Protein AF-A0A367I256-F1 (afdb_monomer)

Radius of gyration: 19.6 Å; Cα contacts (8 Å, |Δi|>4): 343; chains: 1; bounding box: 52×43×53 Å

Nearest PDB structures (foldseek):
  1x91-assembly1_A  TM=6.256E-01  e=1.675E+00  Arabidopsis thaliana
  5gpj-assembly2_D  TM=1.766E-01  e=2.000E+00  Vigna radiata var. radiata

Foldseek 3Di:
DDPPDQFAAQDPDPALLSLLLVLLLLLLVLVLVVLVVQPPDDDDPLSVQLSVLSNVLNVCSNRLRQLVCLVVSLCSNLVSLCVCCVVVVPNVVSVVCVVQPSCLPSVLSRLLLCLLDCSNVDPDDLVVSLVVNLVSLLCSLLSVLCVLLVVLLPDDPQWDWDDGPPDIDIFGHDPLLNVLSVVLNVQLVQLSVLLCCVRVVVDCPDPDDNLSSQLSSLCSLLSSLVSCPVSPNDPSVSSVSVSVSSNSNRNSSSCRRRVVVVVVVVVVD

Solvent-accessible surface area (backbone atoms only — not comparable to full-atom values): 14074 Å² total; per-residue (Å²): 130,68,96,79,56,79,50,41,82,62,67,87,60,90,44,61,67,32,51,29,43,52,24,45,31,49,47,32,51,50,53,50,49,50,58,64,66,70,47,90,66,81,77,50,75,66,55,49,50,40,48,48,29,43,50,51,40,26,49,41,58,38,28,50,37,61,54,92,41,51,67,55,45,52,44,47,49,48,51,44,48,51,46,50,13,69,75,72,69,44,46,66,61,35,50,48,43,39,67,72,40,49,49,49,53,53,40,46,62,58,44,44,48,48,48,31,40,74,92,42,70,67,94,62,55,68,70,58,30,48,54,51,38,54,51,51,54,42,46,44,48,38,50,49,45,39,66,74,24,44,65,55,44,67,56,85,82,47,57,47,78,45,81,50,99,90,48,73,48,76,33,67,46,52,74,64,49,29,49,38,26,46,47,18,38,50,30,14,48,51,9,38,50,46,21,45,35,36,68,76,62,69,43,80,61,78,90,59,51,44,32,55,14,41,45,42,21,37,49,15,42,48,39,44,22,48,41,43,25,70,56,62,78,42,60,51,71,57,30,50,49,54,24,47,27,52,33,45,35,53,29,42,27,35,44,49,41,58,54,62,47,54,56,65,55,63,78,74,113

Secondary structure (DSSP, 8-state):
--TT-SS-PPP-S--HHHHHHHHHHHHHHHHHHHHHHH--S---HHHHHHHHHHHHHHHHHHTT--GGGHHHHHHHHHHHHHHHHHHHS-HHHHHHHIIIIIHHHHHHHHHHHHHH-GGG---S-HHHHHHHHHHHHHHHHHHHHHHHHHHHHH--SSEEEEE-SS-EEEEE--HHHHHHHHHHHHHHHHHHHHHHHHHTS----TT--HHHHHHHHHHHHHHHHHHHHHTTSS-HHHHHHHHHHHHHHHHHHHHHHHHHHHHHHHTT-

pLDDT: mean 86.3, std 12.04, range [35.69, 98.25]

Mean predicted aligned error: 6.6 Å

Sequence (269 aa):
MSDDAPYQMPPTDTSRFSLVMWAQFGFFLLIAYEMNSNFEGTMGAEEFVFLGAVLVTGLLQLLRVNNRRMIGMLLMIVGPTISWGVLGGEMEMVIFGLIFFILPFFGMVIFIPALGFDEHGMELSRERRKLILVLVMSLCMVFFTVMENMALATTDDGTYEVDDFDATTTYDIDDQNVNLAKASIGLAITGVLIFLATTLGGMALGGLRPWHGVAIAASAAWLDGYNWSDFGMDPLWLSCLWALMITVMYVLTACEFFEKGEEATMESE

Structure (mmCIF, N/CA/C/O backbone):
data_AF-A0A367I256-F1
#
_entry.id   AF-A0A367I256-F1
#
loop_
_atom_site.group_PDB
_atom_site.id
_atom_site.type_symbol
_atom_site.label_atom_id
_atom_site.label_alt_id
_atom_site.label_comp_id
_atom_site.label_asym_id
_atom_site.label_entity_id
_atom_site.label_seq_id
_atom_site.pdbx_PDB_ins_code
_atom_site.Cartn_x
_atom_site.Cartn_y
_atom_site.Cartn_z
_atom_site.occupancy
_atom_site.B_iso_or_equiv
_atom_site.auth_seq_id
_atom_site.auth_comp_id
_atom_site.auth_asym_id
_atom_site.auth_atom_id
_atom_site.pdbx_PDB_model_num
ATOM 1 N N . MET A 1 1 ? -11.238 -22.198 23.319 1.00 52.69 1 MET A N 1
ATOM 2 C CA . MET A 1 1 ? -9.775 -22.076 23.124 1.00 52.69 1 MET A CA 1
ATOM 3 C C . MET A 1 1 ? -9.208 -21.536 24.424 1.00 52.69 1 MET A C 1
ATOM 5 O O . MET A 1 1 ? -9.928 -20.793 25.073 1.00 52.69 1 MET A O 1
ATOM 9 N N . SER A 1 2 ? -8.027 -21.975 24.863 1.00 46.00 2 SER A N 1
ATOM 10 C CA . SER A 1 2 ? -7.441 -21.473 26.114 1.00 46.00 2 SER A CA 1
ATOM 11 C C . SER A 1 2 ? -7.122 -19.985 25.985 1.00 46.00 2 SER A C 1
ATOM 13 O O . SER A 1 2 ? -6.567 -19.590 24.959 1.00 46.00 2 SER A O 1
ATOM 15 N N . ASP A 1 3 ? -7.397 -19.206 27.029 1.00 59.06 3 ASP A N 1
ATOM 16 C CA . ASP A 1 3 ? -7.113 -17.763 27.077 1.00 59.06 3 ASP A CA 1
ATOM 17 C C . ASP A 1 3 ? -5.608 -17.427 26.924 1.00 59.06 3 ASP A C 1
ATOM 19 O O . ASP A 1 3 ? -5.259 -16.289 26.633 1.00 59.06 3 ASP A O 1
ATOM 23 N N . ASP A 1 4 ? -4.724 -18.433 27.016 1.00 69.06 4 ASP A N 1
ATOM 24 C CA . ASP A 1 4 ? -3.262 -18.327 26.867 1.00 69.06 4 ASP A CA 1
ATOM 25 C C . ASP A 1 4 ? -2.708 -18.794 25.500 1.00 69.06 4 ASP A C 1
ATOM 27 O O . ASP A 1 4 ? -1.511 -19.064 25.359 1.00 69.06 4 ASP A O 1
ATOM 31 N N . ALA A 1 5 ? -3.544 -18.949 24.466 1.00 74.88 5 ALA A N 1
ATOM 32 C CA . ALA A 1 5 ? -3.036 -19.343 23.149 1.00 74.88 5 ALA A CA 1
ATOM 33 C C . ALA A 1 5 ? -2.084 -18.260 22.577 1.00 74.88 5 ALA A C 1
ATOM 35 O O . ALA A 1 5 ? -2.457 -17.088 22.520 1.00 74.88 5 ALA A O 1
ATOM 36 N N . PRO A 1 6 ? -0.870 -18.614 22.097 1.00 79.44 6 PRO A N 1
ATOM 37 C CA . PRO A 1 6 ? 0.097 -17.630 21.593 1.00 79.44 6 PRO A CA 1
ATOM 38 C C . PRO A 1 6 ? -0.290 -17.025 20.230 1.00 79.44 6 PRO A C 1
ATOM 40 O O . PRO A 1 6 ? 0.440 -16.182 19.704 1.00 79.44 6 PRO A O 1
ATOM 43 N N . TYR A 1 7 ? -1.412 -17.469 19.660 1.00 83.75 7 TYR A N 1
ATOM 44 C CA . TYR A 1 7 ? -1.977 -17.048 18.384 1.00 83.75 7 TYR A CA 1
ATOM 45 C C . TYR A 1 7 ? -3.509 -17.110 18.440 1.00 83.75 7 TYR A C 1
ATOM 47 O O . TYR A 1 7 ? -4.081 -17.818 19.276 1.00 83.75 7 TYR A O 1
ATOM 55 N N . GLN A 1 8 ? -4.175 -16.408 17.525 1.00 87.00 8 GLN A N 1
ATOM 56 C CA . GLN A 1 8 ? -5.623 -16.478 17.339 1.00 87.00 8 GLN A CA 1
ATOM 57 C C . GLN A 1 8 ? -5.928 -16.833 15.885 1.00 87.00 8 GLN A C 1
ATOM 59 O O . GLN A 1 8 ? -5.311 -16.303 14.967 1.00 87.00 8 GLN A O 1
ATOM 64 N N . MET A 1 9 ? -6.883 -17.739 15.666 1.00 89.12 9 MET A N 1
ATOM 65 C CA . MET A 1 9 ? -7.274 -18.101 14.302 1.00 89.12 9 MET A CA 1
ATOM 66 C C . MET A 1 9 ? -7.820 -16.874 13.552 1.00 89.12 9 MET A C 1
ATOM 68 O O . MET A 1 9 ? -8.503 -16.045 14.172 1.00 89.12 9 MET A O 1
ATOM 72 N N . PRO A 1 10 ? -7.540 -16.755 12.241 1.00 87.25 10 PRO A N 1
ATOM 73 C CA . PRO A 1 10 ? -8.049 -15.652 11.445 1.00 87.25 10 PRO A CA 1
ATOM 74 C C . PRO A 1 10 ? -9.585 -15.661 11.449 1.00 87.25 10 PRO A C 1
ATOM 76 O O . PRO A 1 10 ? -10.198 -16.729 11.321 1.00 87.25 10 PRO A O 1
ATOM 79 N N . PRO A 1 11 ? -10.232 -14.493 11.595 1.00 89.56 11 PRO A N 1
ATOM 80 C CA . PRO A 1 11 ? -11.673 -14.382 11.444 1.00 89.56 11 PRO A CA 1
ATOM 81 C C . PRO A 1 11 ? -12.073 -14.685 9.996 1.00 89.56 11 PRO A C 1
ATOM 83 O O . PRO A 1 11 ? -11.365 -14.333 9.052 1.00 89.56 11 PRO A O 1
ATOM 86 N N . THR A 1 12 ? -13.229 -15.320 9.825 1.00 90.06 12 THR A N 1
ATOM 87 C CA . THR A 1 12 ? -13.807 -15.691 8.517 1.00 90.06 12 THR A CA 1
ATOM 88 C C . THR A 1 12 ? -15.101 -14.934 8.213 1.00 90.06 12 THR A C 1
ATOM 90 O O . THR A 1 12 ? -15.838 -15.293 7.298 1.00 90.06 12 THR A O 1
ATOM 93 N N . ASP A 1 13 ? -15.396 -13.900 9.001 1.00 93.00 13 ASP A N 1
ATOM 94 C CA . ASP A 1 13 ? -16.521 -13.011 8.752 1.00 93.00 13 ASP A CA 1
ATOM 95 C C . ASP A 1 13 ? -16.186 -11.965 7.674 1.00 93.00 13 ASP A C 1
ATOM 97 O O . ASP A 1 13 ? -15.076 -11.889 7.159 1.00 93.00 13 ASP A O 1
ATOM 101 N N . THR A 1 14 ? -17.170 -11.149 7.305 1.00 91.50 14 THR A N 1
ATOM 102 C CA . THR A 1 14 ? -16.998 -10.065 6.326 1.00 91.50 14 THR A CA 1
ATOM 103 C C . THR A 1 14 ? -16.767 -8.715 7.008 1.00 91.50 14 THR A C 1
ATOM 105 O O . THR A 1 14 ? -17.133 -7.672 6.464 1.00 91.50 14 THR A O 1
ATOM 108 N N . SER A 1 15 ? -16.236 -8.716 8.236 1.00 93.06 15 SER A N 1
ATOM 109 C CA . SER A 1 15 ? -15.907 -7.480 8.948 1.00 93.06 15 SER A CA 1
ATOM 110 C C . SER A 1 15 ? -14.752 -6.751 8.257 1.00 93.06 15 SER A C 1
ATOM 112 O O . SER A 1 15 ? -13.919 -7.366 7.591 1.00 93.06 15 SER A O 1
ATOM 114 N N . ARG A 1 16 ? -14.660 -5.427 8.446 1.00 94.19 16 ARG A N 1
ATOM 115 C CA . ARG A 1 16 ? -13.533 -4.629 7.925 1.00 94.19 16 ARG A CA 1
ATOM 116 C C . ARG A 1 16 ? -12.192 -5.190 8.402 1.00 94.19 16 ARG A C 1
ATOM 118 O O . ARG A 1 16 ? -11.271 -5.309 7.605 1.00 94.19 16 ARG A O 1
ATOM 125 N N . PHE A 1 17 ? -12.126 -5.598 9.669 1.00 92.31 17 PHE A N 1
ATOM 126 C CA . PHE A 1 17 ? -10.941 -6.207 10.263 1.00 92.31 17 PHE A CA 1
ATOM 127 C C . PHE A 1 17 ? -10.546 -7.517 9.569 1.00 92.31 17 PHE A C 1
ATOM 129 O O . PHE A 1 17 ? -9.389 -7.676 9.182 1.00 92.31 17 PHE A O 1
ATOM 136 N N . SER A 1 18 ? -11.495 -8.439 9.356 1.00 93.56 18 SER A N 1
ATOM 137 C CA . SER A 1 18 ? -11.210 -9.696 8.651 1.00 93.56 18 SER A CA 1
ATOM 138 C C . SER A 1 18 ? -10.750 -9.451 7.217 1.00 93.56 18 SER A C 1
ATOM 140 O O . SER A 1 18 ? -9.722 -9.989 6.805 1.00 93.56 18 SER A O 1
ATOM 142 N N . LEU A 1 19 ? -11.443 -8.580 6.478 1.00 95.31 19 LEU A N 1
ATOM 143 C CA . LEU A 1 19 ? -11.084 -8.255 5.096 1.00 95.31 19 LEU A CA 1
ATOM 144 C C . LEU A 1 19 ? -9.678 -7.654 4.989 1.00 95.31 19 LEU A C 1
ATOM 146 O O . LEU A 1 19 ? -8.915 -8.055 4.114 1.00 95.31 19 LEU A O 1
ATOM 150 N N . VAL A 1 20 ? -9.309 -6.739 5.891 1.00 95.00 20 VAL A N 1
ATOM 151 C CA . VAL A 1 20 ? -7.959 -6.157 5.920 1.00 95.00 20 VAL A CA 1
ATOM 152 C C . VAL A 1 20 ? -6.907 -7.205 6.264 1.00 95.00 20 VAL A C 1
ATOM 154 O O . VAL A 1 20 ? -5.868 -7.237 5.617 1.00 95.00 20 VAL A O 1
ATOM 157 N N . MET A 1 21 ? -7.173 -8.099 7.216 1.00 93.12 21 MET A N 1
ATOM 158 C CA . MET A 1 21 ? -6.229 -9.157 7.587 1.00 93.12 21 MET A CA 1
ATOM 159 C C . MET A 1 21 ? -5.972 -10.138 6.442 1.00 93.12 21 MET A C 1
ATOM 161 O O . MET A 1 21 ? -4.824 -10.494 6.168 1.00 93.12 21 MET A O 1
ATOM 165 N N . TRP A 1 22 ? -7.028 -10.555 5.742 1.00 94.56 22 TRP A N 1
ATOM 166 C CA . TRP A 1 22 ? -6.886 -11.398 4.559 1.00 94.56 22 TRP A CA 1
ATOM 167 C C . TRP A 1 22 ? -6.202 -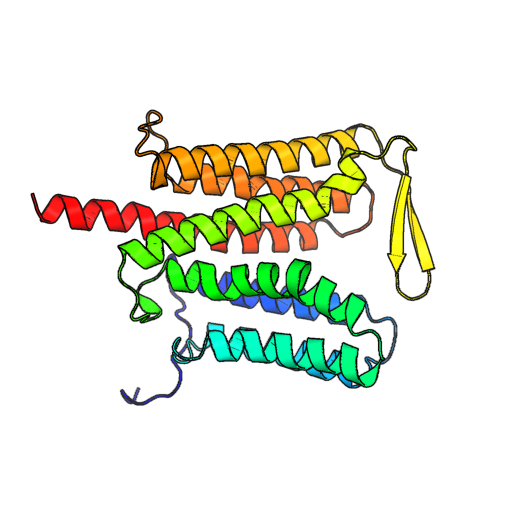10.657 3.411 1.00 94.56 22 TRP A C 1
ATOM 169 O O . TRP A 1 22 ? -5.394 -11.265 2.715 1.00 94.56 22 TRP A O 1
ATOM 179 N N . ALA A 1 23 ? -6.446 -9.353 3.250 1.00 95.19 23 ALA A N 1
ATOM 180 C CA . ALA A 1 23 ? -5.741 -8.541 2.263 1.00 95.19 23 ALA A CA 1
ATOM 181 C C . ALA A 1 23 ? -4.248 -8.381 2.589 1.00 95.19 23 ALA A C 1
ATOM 183 O O . ALA A 1 23 ? -3.418 -8.526 1.699 1.00 95.19 23 ALA A O 1
ATOM 184 N N . GLN A 1 24 ? -3.885 -8.177 3.860 1.00 93.44 24 GLN A N 1
ATOM 185 C CA . GLN A 1 24 ? -2.486 -8.181 4.302 1.00 93.44 24 GLN A CA 1
ATOM 186 C C . GLN A 1 24 ? -1.815 -9.516 3.984 1.00 93.44 24 GLN A C 1
ATOM 188 O O . GLN A 1 24 ? -0.716 -9.540 3.437 1.00 93.44 24 GLN A O 1
ATOM 193 N N . PHE A 1 25 ? -2.469 -10.635 4.302 1.00 93.88 25 PHE A N 1
ATOM 194 C CA . PHE A 1 25 ? -1.929 -11.956 3.988 1.00 93.88 25 PHE A CA 1
ATOM 195 C C . PHE A 1 25 ? -1.792 -12.176 2.476 1.00 93.88 25 PHE A C 1
ATOM 197 O O . PHE A 1 25 ? -0.753 -12.653 2.024 1.00 93.88 25 PHE A O 1
ATOM 204 N N . GLY A 1 26 ? -2.795 -11.769 1.693 1.00 94.50 26 GLY A N 1
ATOM 205 C CA . GLY A 1 26 ? -2.747 -11.779 0.231 1.00 94.50 26 GLY A CA 1
ATOM 206 C C . GLY A 1 26 ? -1.581 -10.958 -0.319 1.00 94.50 26 GLY A C 1
ATOM 207 O O . GLY A 1 26 ? -0.870 -11.437 -1.192 1.00 94.50 26 GLY A O 1
ATOM 208 N N . PHE A 1 27 ? -1.312 -9.784 0.253 1.00 93.81 27 PHE A N 1
ATOM 209 C CA . PHE A 1 27 ? -0.165 -8.946 -0.100 1.00 93.81 27 PHE A CA 1
ATOM 210 C C . PHE A 1 27 ? 1.169 -9.681 0.116 1.00 93.81 27 PHE A C 1
ATOM 212 O O . PHE A 1 27 ? 2.007 -9.710 -0.778 1.00 93.81 27 PHE A O 1
ATOM 219 N N . PHE A 1 28 ? 1.356 -10.359 1.256 1.00 93.56 28 PHE A N 1
ATOM 220 C CA . PHE A 1 28 ? 2.553 -11.185 1.485 1.00 93.56 28 PHE A CA 1
ATOM 221 C C . PHE A 1 28 ? 2.663 -12.368 0.511 1.00 93.56 28 PHE A C 1
ATOM 223 O O . PHE A 1 28 ? 3.773 -12.734 0.124 1.00 93.56 28 PHE A O 1
ATOM 230 N N . LEU A 1 29 ? 1.539 -12.966 0.104 1.00 94.06 29 LEU A N 1
ATOM 231 C CA . LEU A 1 29 ? 1.536 -14.020 -0.913 1.00 94.06 29 LEU A CA 1
ATOM 232 C C . LEU A 1 29 ? 1.888 -13.491 -2.307 1.00 94.06 29 LEU A C 1
ATOM 234 O O . LEU A 1 29 ? 2.558 -14.206 -3.045 1.00 94.06 29 LEU A O 1
ATOM 238 N N . LEU A 1 30 ? 1.482 -12.266 -2.655 1.00 92.94 30 LEU A N 1
ATOM 239 C CA . LEU A 1 30 ? 1.878 -11.617 -3.909 1.00 92.94 30 LEU A CA 1
ATOM 240 C C . LEU A 1 30 ? 3.387 -11.357 -3.942 1.00 92.94 30 LEU A C 1
ATOM 242 O O . LEU A 1 30 ? 4.031 -11.744 -4.910 1.00 92.94 30 LEU A O 1
ATOM 246 N N . ILE A 1 31 ? 3.974 -10.847 -2.849 1.00 90.12 31 ILE A N 1
ATOM 247 C CA . ILE A 1 31 ? 5.440 -10.717 -2.725 1.00 90.12 31 ILE A CA 1
ATOM 248 C C . ILE A 1 31 ? 6.113 -12.076 -2.947 1.00 90.12 31 ILE A C 1
ATOM 250 O O . ILE A 1 31 ? 7.054 -12.192 -3.725 1.00 90.12 31 ILE A O 1
ATOM 254 N N . ALA A 1 32 ? 5.634 -13.118 -2.263 1.00 90.12 32 ALA A N 1
ATOM 255 C CA . ALA A 1 32 ? 6.210 -14.453 -2.385 1.00 90.12 32 ALA A CA 1
ATOM 256 C C . ALA A 1 32 ? 6.086 -15.020 -3.810 1.00 90.12 32 ALA A C 1
ATOM 258 O O . ALA A 1 32 ? 7.000 -15.696 -4.282 1.00 90.12 32 ALA A O 1
ATOM 259 N N . TYR A 1 33 ? 4.968 -14.746 -4.487 1.00 90.12 33 TYR A N 1
ATOM 260 C CA . TYR A 1 33 ? 4.741 -15.135 -5.874 1.00 90.12 33 TYR A CA 1
ATOM 261 C C . TYR A 1 33 ? 5.715 -14.435 -6.823 1.00 90.12 33 TYR A C 1
ATOM 263 O O . TYR A 1 33 ? 6.338 -15.114 -7.636 1.00 90.12 33 TYR A O 1
ATOM 271 N N . GLU A 1 34 ? 5.877 -13.118 -6.711 1.00 85.94 34 GLU A N 1
ATOM 272 C CA . GLU A 1 34 ? 6.772 -12.359 -7.590 1.00 85.94 34 GLU A CA 1
ATOM 273 C C . GLU A 1 34 ? 8.229 -12.695 -7.354 1.00 85.94 34 GLU A C 1
ATOM 275 O O . GLU A 1 34 ? 8.940 -12.981 -8.309 1.00 85.94 34 GLU A O 1
ATOM 280 N N . MET A 1 35 ? 8.648 -12.799 -6.092 1.00 81.75 35 MET A N 1
ATOM 281 C CA . MET A 1 35 ? 9.972 -13.316 -5.769 1.00 81.75 35 MET A CA 1
ATOM 282 C C . MET A 1 35 ? 10.206 -14.656 -6.467 1.00 81.75 35 MET A C 1
ATOM 284 O O . MET A 1 35 ? 11.185 -14.820 -7.175 1.00 81.75 35 MET A O 1
ATOM 288 N N . ASN A 1 36 ? 9.281 -15.609 -6.339 1.00 81.56 36 ASN A N 1
ATOM 289 C CA . ASN A 1 36 ? 9.427 -16.907 -6.990 1.00 81.56 36 ASN A CA 1
ATOM 290 C C . ASN A 1 36 ? 9.365 -16.857 -8.526 1.00 81.56 36 ASN A C 1
ATOM 292 O O . ASN A 1 36 ? 9.901 -17.756 -9.166 1.00 81.56 36 ASN A O 1
ATOM 296 N N . SER A 1 37 ? 8.697 -15.863 -9.108 1.00 77.25 37 SER A N 1
ATOM 297 C CA . SER A 1 37 ? 8.549 -15.726 -10.561 1.00 77.25 37 SER A CA 1
ATOM 298 C C . SER A 1 37 ? 9.751 -15.036 -11.204 1.00 77.25 37 SER A C 1
ATOM 300 O O . SER A 1 37 ? 10.120 -15.406 -12.312 1.00 77.25 37 SER A O 1
ATOM 302 N N . ASN A 1 38 ? 10.387 -14.104 -10.490 1.00 69.69 38 ASN A N 1
ATOM 303 C CA . ASN A 1 38 ? 11.517 -13.315 -10.987 1.00 69.69 38 ASN A CA 1
ATOM 304 C C . ASN A 1 38 ? 12.866 -14.040 -10.841 1.00 69.69 38 ASN A C 1
ATOM 306 O O . ASN A 1 38 ? 13.849 -13.647 -11.458 1.00 69.69 38 ASN A O 1
ATOM 310 N N . PHE A 1 39 ? 12.944 -15.122 -10.056 1.00 65.44 39 PHE A N 1
ATOM 311 C CA . PHE A 1 39 ? 14.143 -15.962 -10.029 1.00 65.44 39 PHE A CA 1
ATOM 312 C C . PHE A 1 39 ? 14.115 -16.984 -11.171 1.00 65.44 39 PHE A C 1
ATOM 314 O O . PHE A 1 39 ? 13.623 -18.106 -11.014 1.00 65.44 39 PHE A O 1
ATOM 321 N N . GLU A 1 40 ? 14.707 -16.628 -12.313 1.00 56.03 40 GLU A N 1
ATOM 322 C CA . GLU A 1 40 ? 15.028 -17.575 -13.387 1.00 56.03 40 GLU A CA 1
ATOM 323 C C . GLU A 1 40 ? 16.188 -18.500 -12.962 1.00 56.03 40 GLU A C 1
ATOM 325 O O . GLU A 1 40 ? 17.331 -18.376 -13.390 1.00 56.03 40 GLU A O 1
ATOM 330 N N . GLY A 1 41 ? 15.929 -19.448 -12.058 1.00 63.41 41 GLY A N 1
ATOM 331 C CA . GLY A 1 41 ? 16.960 -20.373 -11.593 1.00 63.41 41 GLY A CA 1
ATOM 332 C C . GLY A 1 41 ? 16.681 -21.006 -10.238 1.00 63.41 41 GLY A C 1
ATOM 333 O O . GLY A 1 41 ? 15.546 -21.126 -9.784 1.00 63.41 41 GLY A O 1
ATOM 334 N N . THR A 1 42 ? 17.746 -21.473 -9.586 1.00 69.12 42 THR A N 1
ATOM 335 C CA . THR A 1 42 ? 17.662 -21.916 -8.189 1.00 69.12 42 THR A CA 1
ATOM 336 C C . THR A 1 42 ? 17.934 -20.708 -7.307 1.00 69.12 42 THR A C 1
ATOM 338 O O . THR A 1 42 ? 19.057 -20.216 -7.331 1.00 69.12 42 THR A O 1
ATOM 341 N N . MET A 1 43 ? 16.939 -20.267 -6.529 1.00 74.06 43 MET A N 1
ATOM 342 C CA . MET A 1 43 ? 17.143 -19.250 -5.491 1.00 74.06 43 MET A CA 1
ATOM 343 C C . MET A 1 43 ? 18.382 -19.592 -4.650 1.00 74.06 43 MET A C 1
ATOM 345 O O . MET A 1 43 ? 18.542 -20.718 -4.158 1.00 74.06 43 MET A O 1
ATOM 349 N N . GLY A 1 44 ? 19.249 -18.607 -4.466 1.00 77.50 44 GLY A N 1
ATOM 350 C CA . GLY A 1 44 ? 20.332 -18.628 -3.505 1.00 77.50 44 GLY A CA 1
ATOM 351 C C . GLY A 1 44 ? 19.810 -18.758 -2.075 1.00 77.50 44 GLY A C 1
ATOM 352 O O . GLY A 1 44 ? 18.646 -18.498 -1.757 1.00 77.50 44 GLY A O 1
ATOM 353 N N . ALA A 1 45 ? 20.695 -19.173 -1.166 1.00 81.31 45 ALA A N 1
ATOM 354 C CA . ALA A 1 45 ? 20.336 -19.362 0.239 1.00 81.31 45 ALA A CA 1
ATOM 355 C C . ALA A 1 45 ? 19.772 -18.079 0.872 1.00 81.31 45 ALA A C 1
ATOM 357 O O . ALA A 1 45 ? 18.881 -18.143 1.717 1.00 81.31 45 ALA A O 1
ATOM 358 N N . GLU A 1 46 ? 20.277 -16.920 0.459 1.00 78.31 46 GLU A N 1
ATOM 359 C CA . GLU A 1 46 ? 19.896 -15.639 1.035 1.00 78.31 46 GLU A CA 1
ATOM 360 C C . GLU A 1 46 ? 18.493 -15.195 0.582 1.00 78.31 46 GLU A C 1
ATOM 362 O O . GLU A 1 46 ? 17.715 -14.686 1.391 1.00 78.31 46 GLU A O 1
ATOM 367 N N . GLU A 1 47 ? 18.129 -15.459 -0.673 1.00 80.38 47 GLU A N 1
ATOM 368 C CA . GLU A 1 47 ? 16.789 -15.207 -1.221 1.00 80.38 47 GLU A CA 1
ATOM 369 C C . GLU A 1 47 ? 15.753 -16.140 -0.593 1.00 80.38 47 GLU A C 1
ATOM 371 O O . GLU A 1 47 ? 14.678 -15.694 -0.193 1.00 80.38 47 GLU A O 1
ATOM 376 N N . PHE A 1 48 ? 16.105 -17.415 -0.390 1.00 84.44 48 PHE A N 1
ATOM 377 C CA . PHE A 1 48 ? 15.265 -18.364 0.346 1.00 84.44 48 PHE A CA 1
ATOM 378 C C . PHE A 1 48 ? 15.000 -17.919 1.787 1.00 84.44 48 PHE A C 1
ATOM 380 O O . PHE A 1 48 ? 13.887 -18.084 2.292 1.00 84.44 48 PHE A O 1
ATOM 387 N N . VAL A 1 49 ? 16.008 -17.364 2.467 1.00 87.12 49 VAL A N 1
ATOM 388 C CA . VAL A 1 49 ? 15.849 -16.846 3.834 1.00 87.12 49 VAL A CA 1
ATOM 389 C C . VAL A 1 49 ? 14.911 -15.641 3.847 1.00 87.12 49 VAL A C 1
ATOM 391 O O . VAL A 1 49 ? 14.025 -15.582 4.704 1.00 87.12 49 VAL A O 1
ATOM 394 N N . PHE A 1 50 ? 15.048 -14.712 2.898 1.00 86.38 50 PHE A N 1
ATOM 395 C CA . PHE A 1 50 ? 14.140 -13.568 2.793 1.00 86.38 50 PHE A CA 1
ATOM 396 C C . PHE A 1 50 ? 12.712 -14.000 2.437 1.00 86.38 50 PHE A C 1
ATOM 398 O O . PHE A 1 50 ? 11.771 -13.597 3.119 1.00 86.38 50 PHE A O 1
ATOM 405 N N . LEU A 1 51 ? 12.534 -14.895 1.460 1.00 89.12 51 LEU A N 1
ATOM 406 C CA . LEU A 1 51 ? 11.231 -15.473 1.116 1.00 89.12 51 LEU A CA 1
ATOM 407 C C . LEU A 1 51 ? 10.587 -16.158 2.330 1.00 89.12 51 LEU A C 1
ATOM 409 O O . LEU A 1 51 ? 9.406 -15.961 2.622 1.00 89.12 51 LEU A O 1
ATOM 413 N N . GLY A 1 52 ? 11.376 -16.923 3.087 1.00 89.88 52 GLY A N 1
ATOM 414 C CA . GLY A 1 52 ? 10.941 -17.523 4.344 1.00 89.88 52 GLY A CA 1
ATOM 415 C C . GLY A 1 52 ? 10.473 -16.474 5.354 1.00 89.88 52 GLY A C 1
ATOM 416 O O . GLY A 1 52 ? 9.422 -16.645 5.972 1.00 89.88 52 GLY A O 1
ATOM 417 N N . ALA A 1 53 ? 11.197 -15.363 5.494 1.00 91.12 53 ALA A N 1
ATOM 418 C CA . ALA A 1 53 ? 10.812 -14.269 6.379 1.00 91.12 53 ALA A CA 1
ATOM 419 C C . ALA A 1 53 ? 9.513 -13.569 5.944 1.00 91.12 53 ALA A C 1
ATOM 421 O O . ALA A 1 53 ? 8.674 -13.273 6.800 1.00 91.12 53 ALA A O 1
ATOM 422 N N . VAL A 1 54 ? 9.309 -13.354 4.640 1.00 91.62 54 VAL A N 1
ATOM 423 C CA . VAL A 1 54 ? 8.065 -12.813 4.058 1.00 91.62 54 VAL A CA 1
ATOM 424 C C . VAL A 1 54 ? 6.882 -13.721 4.402 1.00 91.62 54 VAL A C 1
ATOM 426 O O . VAL A 1 54 ? 5.898 -13.262 4.987 1.00 91.62 54 VAL A O 1
ATOM 429 N N . LEU A 1 55 ? 7.001 -15.025 4.132 1.00 92.06 55 LEU A N 1
ATOM 430 C CA . LEU A 1 55 ? 5.939 -16.005 4.389 1.00 92.06 55 LEU A CA 1
ATOM 431 C C . LEU A 1 55 ? 5.626 -16.149 5.880 1.00 92.06 55 LEU A C 1
ATOM 433 O O . LEU A 1 55 ? 4.458 -16.152 6.275 1.00 92.06 55 LEU A O 1
ATOM 437 N N . VAL A 1 56 ? 6.657 -16.240 6.726 1.00 91.75 56 VAL A N 1
ATOM 438 C CA . VAL A 1 56 ? 6.477 -16.314 8.182 1.00 91.75 56 VAL A CA 1
ATOM 439 C C . VAL A 1 56 ? 5.807 -15.044 8.691 1.00 91.75 56 VAL A C 1
ATOM 441 O O . VAL A 1 56 ? 4.876 -15.135 9.486 1.00 91.75 56 VAL A O 1
ATOM 444 N N . THR A 1 57 ? 6.209 -13.867 8.212 1.00 91.12 57 THR A N 1
ATOM 445 C CA . THR A 1 57 ? 5.588 -12.599 8.615 1.00 91.12 57 THR A CA 1
ATOM 446 C C . THR A 1 57 ? 4.111 -12.546 8.231 1.00 91.12 57 THR A C 1
ATOM 448 O O . THR A 1 57 ? 3.278 -12.234 9.085 1.00 91.12 57 THR A O 1
ATOM 451 N N . GLY A 1 58 ? 3.765 -12.935 7.000 1.00 91.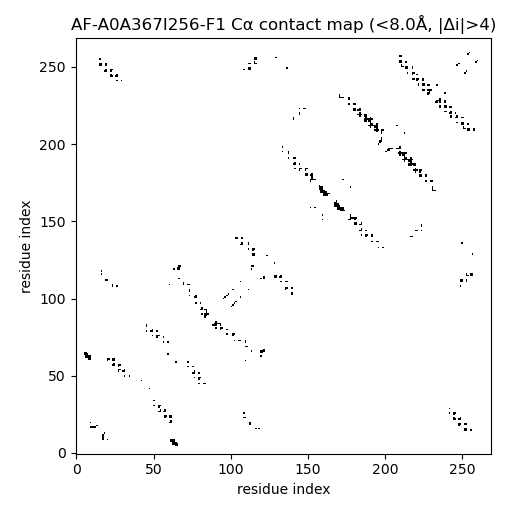06 58 GLY A N 1
ATOM 452 C CA . GLY A 1 58 ? 2.372 -13.033 6.560 1.00 91.06 58 GLY A CA 1
ATOM 453 C C . GLY A 1 58 ? 1.550 -13.994 7.422 1.00 91.06 58 GLY A C 1
ATOM 454 O O . GLY A 1 58 ? 0.449 -13.654 7.857 1.00 91.06 58 GLY A O 1
ATOM 455 N N . LEU A 1 59 ? 2.099 -15.166 7.751 1.00 91.06 59 LEU A N 1
ATOM 456 C CA . LEU A 1 59 ? 1.433 -16.141 8.619 1.00 91.06 59 LEU A CA 1
ATOM 457 C C . LEU A 1 59 ? 1.257 -15.635 10.052 1.00 91.06 59 LEU A C 1
ATOM 459 O O . LEU A 1 59 ? 0.202 -15.851 10.642 1.00 91.06 59 LEU A O 1
ATOM 463 N N . LEU A 1 60 ? 2.255 -14.958 10.628 1.00 89.94 60 LEU A N 1
ATOM 464 C CA . LEU A 1 60 ? 2.136 -14.398 11.977 1.00 89.94 60 LEU A CA 1
ATOM 465 C C . LEU A 1 60 ? 1.059 -13.310 12.051 1.00 89.94 60 LEU A C 1
ATOM 467 O O . LEU A 1 60 ? 0.369 -13.224 13.069 1.00 89.94 60 LEU A O 1
ATOM 471 N N . GLN A 1 61 ? 0.901 -12.516 10.989 1.00 88.19 61 GLN A N 1
ATOM 472 C CA . GLN A 1 61 ? -0.172 -11.525 10.874 1.00 88.19 61 GLN A CA 1
ATOM 473 C C . GLN A 1 61 ? -1.543 -12.197 10.763 1.00 88.19 61 GLN A C 1
ATOM 475 O O . GLN A 1 61 ? -2.448 -11.878 11.533 1.00 88.19 61 GLN A O 1
ATOM 480 N N . LEU A 1 62 ? -1.678 -13.189 9.876 1.00 91.06 62 LEU A N 1
ATOM 481 C CA . LEU A 1 62 ? -2.922 -13.942 9.696 1.00 91.06 62 LEU A CA 1
ATOM 482 C C . LEU A 1 62 ? -3.346 -14.674 10.979 1.00 91.06 62 LEU A C 1
ATOM 484 O O . LEU A 1 62 ? -4.518 -14.699 11.341 1.00 91.06 62 LEU A O 1
ATOM 488 N N . LEU A 1 63 ? -2.380 -15.245 11.701 1.00 89.69 63 LEU A N 1
ATOM 489 C CA . LEU A 1 63 ? -2.591 -15.921 12.984 1.00 89.69 63 LEU A CA 1
ATOM 490 C C . LEU A 1 63 ? -2.653 -14.949 14.172 1.00 89.69 63 LEU A C 1
ATOM 492 O O . LEU A 1 63 ? -2.625 -15.389 15.326 1.00 89.69 63 LEU A O 1
ATOM 496 N N . ARG A 1 64 ? -2.711 -13.635 13.909 1.00 85.81 64 ARG A N 1
ATOM 497 C CA . ARG A 1 64 ? -2.876 -12.569 14.909 1.00 85.81 64 ARG A CA 1
ATOM 498 C C . ARG A 1 64 ? -1.955 -12.758 16.112 1.00 85.81 64 ARG A C 1
ATOM 500 O O . ARG A 1 64 ? -2.366 -12.631 17.270 1.00 85.81 64 ARG A O 1
ATOM 507 N N . VAL A 1 65 ? -0.711 -13.147 15.846 1.00 83.31 65 VAL A N 1
ATOM 508 C CA . VAL A 1 65 ? 0.277 -13.355 16.900 1.00 83.31 65 VAL A CA 1
ATOM 509 C C . VAL A 1 65 ? 0.518 -12.014 17.574 1.00 83.31 65 VAL A C 1
ATOM 511 O O . VAL A 1 65 ? 0.695 -11.008 16.897 1.00 83.31 65 VAL A O 1
ATOM 514 N N . ASN A 1 66 ? 0.514 -12.015 18.909 1.00 75.31 66 ASN A N 1
ATOM 515 C CA . ASN A 1 66 ? 0.493 -10.810 19.740 1.00 75.31 66 ASN A CA 1
ATOM 516 C C . ASN A 1 66 ? 1.312 -9.640 19.149 1.00 75.31 66 ASN A C 1
ATOM 518 O O . ASN A 1 66 ? 2.541 -9.715 19.041 1.00 75.31 66 ASN A O 1
ATOM 522 N N . ASN A 1 67 ? 0.616 -8.545 18.832 1.00 65.19 67 ASN A N 1
ATOM 523 C CA . ASN A 1 67 ? 1.136 -7.338 18.185 1.00 65.19 67 ASN A CA 1
ATOM 524 C C . ASN A 1 67 ? 2.307 -6.657 18.899 1.00 65.19 67 ASN A C 1
ATOM 526 O O . ASN A 1 67 ? 3.029 -5.885 18.266 1.00 65.19 67 ASN A O 1
ATOM 530 N N . ARG A 1 68 ? 2.586 -6.976 20.171 1.00 61.62 68 ARG A N 1
ATOM 531 C CA . ARG A 1 68 ? 3.862 -6.604 20.818 1.00 61.62 68 ARG A CA 1
ATOM 532 C C . ARG A 1 68 ? 5.089 -7.073 20.014 1.00 61.62 68 ARG A C 1
ATOM 534 O O . ARG A 1 68 ? 6.196 -6.601 20.248 1.00 61.62 68 ARG A O 1
ATOM 541 N N . ARG A 1 69 ? 4.899 -7.983 19.054 1.00 70.19 69 ARG A N 1
ATOM 542 C CA . ARG A 1 69 ? 5.922 -8.522 18.155 1.00 70.19 69 ARG A CA 1
ATOM 543 C C . ARG A 1 69 ? 5.954 -7.883 16.764 1.00 70.19 69 ARG A C 1
ATOM 545 O O . ARG A 1 69 ? 6.727 -8.358 15.947 1.00 70.19 69 ARG A O 1
ATOM 552 N N . MET A 1 70 ? 5.205 -6.814 16.478 1.00 75.88 70 MET A N 1
ATOM 553 C CA . MET A 1 70 ? 5.250 -6.157 15.156 1.00 75.88 70 MET A CA 1
ATOM 554 C C . MET A 1 70 ? 6.631 -5.612 14.790 1.00 75.88 70 MET A C 1
ATOM 556 O O . MET A 1 70 ? 7.067 -5.750 13.653 1.00 75.88 70 MET A O 1
ATOM 560 N N . ILE A 1 71 ? 7.360 -5.061 15.765 1.00 77.69 71 ILE A N 1
ATOM 561 C CA . ILE A 1 71 ? 8.770 -4.698 15.563 1.00 77.69 71 ILE A CA 1
ATOM 562 C C . ILE A 1 71 ? 9.580 -5.954 15.228 1.00 77.69 71 ILE A C 1
ATOM 564 O O . ILE A 1 71 ? 10.405 -5.923 14.328 1.00 77.69 71 ILE A O 1
ATOM 568 N N . GLY A 1 72 ? 9.304 -7.076 15.898 1.00 80.12 72 GLY A N 1
ATOM 569 C CA . GLY A 1 72 ? 9.906 -8.369 15.576 1.00 80.12 72 GLY A CA 1
ATOM 570 C C . GLY A 1 72 ? 9.604 -8.825 14.148 1.00 80.12 72 GLY A C 1
ATOM 571 O O . GLY A 1 72 ? 10.510 -9.281 13.470 1.00 80.12 72 GLY A O 1
ATOM 572 N N . MET A 1 73 ? 8.372 -8.643 13.667 1.00 84.69 73 MET A N 1
ATOM 573 C CA . MET A 1 73 ? 7.977 -8.947 12.287 1.00 84.69 73 MET A CA 1
ATOM 574 C C . MET A 1 73 ? 8.741 -8.098 11.271 1.00 84.69 73 MET A C 1
ATOM 576 O O . MET A 1 73 ? 9.288 -8.636 10.316 1.00 84.69 73 MET A O 1
ATOM 580 N N . LEU A 1 74 ? 8.861 -6.791 11.512 1.00 85.06 74 LEU A N 1
ATOM 581 C CA . LEU A 1 74 ? 9.672 -5.921 10.662 1.00 85.06 74 LEU A CA 1
ATOM 582 C C . LEU A 1 74 ? 11.155 -6.324 10.703 1.00 85.06 74 LEU A C 1
ATOM 584 O O . LEU A 1 74 ? 11.804 -6.409 9.666 1.00 85.06 74 LEU A O 1
ATOM 588 N N . LEU A 1 75 ? 11.686 -6.631 11.891 1.00 85.69 75 LEU A N 1
ATOM 589 C CA . LEU A 1 75 ? 13.067 -7.086 12.065 1.00 85.69 75 LEU A CA 1
ATOM 590 C C . LEU A 1 75 ? 13.339 -8.436 11.392 1.00 85.69 75 LEU A C 1
ATOM 592 O O . LEU A 1 75 ? 14.466 -8.663 10.961 1.00 85.69 75 LEU A O 1
ATOM 596 N N . MET A 1 76 ? 12.338 -9.313 11.267 1.00 87.00 76 MET A N 1
ATOM 597 C CA . MET A 1 76 ? 12.474 -10.557 10.506 1.00 87.00 76 MET A CA 1
ATOM 598 C C . MET A 1 76 ? 12.681 -10.307 9.017 1.00 87.00 76 MET A C 1
ATOM 600 O O . MET A 1 76 ? 13.302 -11.146 8.388 1.00 87.00 76 MET A O 1
ATOM 604 N N . ILE A 1 77 ? 12.203 -9.190 8.467 1.00 88.19 77 ILE A N 1
ATOM 605 C CA . ILE A 1 77 ? 12.467 -8.801 7.075 1.00 88.19 77 ILE A CA 1
ATOM 606 C C . ILE A 1 77 ? 13.795 -8.041 6.976 1.00 88.19 77 ILE A C 1
ATOM 608 O O . ILE A 1 77 ? 14.636 -8.352 6.139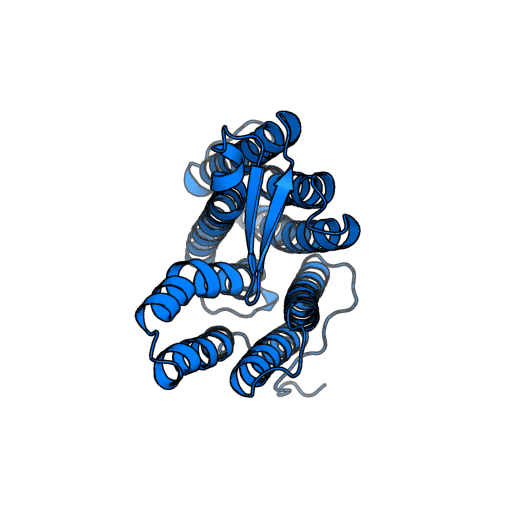 1.00 88.19 77 ILE A O 1
ATOM 612 N N . VAL A 1 78 ? 14.024 -7.092 7.888 1.00 88.81 78 VAL A N 1
ATOM 613 C CA . VAL A 1 78 ? 15.237 -6.260 7.914 1.00 88.81 78 VAL A CA 1
ATOM 614 C C . VAL A 1 78 ? 16.502 -7.091 8.143 1.00 88.81 78 VAL A C 1
ATOM 616 O O . VAL A 1 78 ? 17.527 -6.819 7.529 1.00 88.81 78 VAL A O 1
ATOM 619 N N . GLY A 1 79 ? 16.458 -8.101 9.016 1.00 86.88 79 GLY A N 1
ATOM 620 C CA . GLY A 1 79 ? 17.610 -8.951 9.335 1.00 86.88 79 GLY A CA 1
ATOM 621 C C . GLY A 1 79 ? 18.197 -9.662 8.108 1.00 86.88 79 GLY A C 1
ATOM 622 O O . GLY A 1 79 ? 19.387 -9.490 7.841 1.00 86.88 79 GLY A O 1
ATOM 623 N N . PRO A 1 80 ? 17.387 -10.414 7.340 1.00 87.31 80 PRO A N 1
ATOM 624 C CA . PRO A 1 80 ? 17.779 -10.976 6.052 1.00 87.31 80 PRO A CA 1
ATOM 625 C C . PRO A 1 80 ? 18.316 -9.931 5.069 1.00 87.31 80 PRO A C 1
ATOM 627 O O . PRO A 1 80 ? 19.399 -10.134 4.529 1.00 87.31 80 PRO A O 1
ATOM 630 N N . THR A 1 81 ? 17.655 -8.778 4.909 1.00 86.31 81 THR A N 1
ATOM 631 C CA . THR A 1 81 ? 18.152 -7.721 4.008 1.00 86.31 81 THR A CA 1
ATOM 632 C C . THR A 1 81 ? 19.526 -7.195 4.432 1.00 86.31 81 THR A C 1
ATOM 634 O O . THR A 1 81 ? 20.408 -7.028 3.598 1.00 86.31 81 THR A O 1
ATOM 637 N N . ILE A 1 82 ? 19.760 -6.975 5.732 1.00 86.81 82 ILE A N 1
ATOM 638 C CA . ILE A 1 82 ? 21.086 -6.579 6.241 1.00 86.81 82 ILE A CA 1
ATOM 639 C C . ILE A 1 82 ? 22.118 -7.678 5.970 1.00 86.81 82 ILE A C 1
ATOM 641 O O . ILE A 1 82 ? 23.263 -7.371 5.642 1.00 86.81 82 ILE A O 1
ATOM 645 N N . SER A 1 83 ? 21.731 -8.951 6.099 1.00 82.81 83 SER A N 1
ATOM 646 C CA . SER A 1 83 ? 22.651 -10.064 5.860 1.00 82.81 83 SER A CA 1
ATOM 647 C C . SER A 1 83 ? 23.164 -10.102 4.418 1.00 82.81 83 SER A C 1
ATOM 649 O O . SER A 1 83 ? 24.358 -10.334 4.247 1.00 82.81 83 SER A O 1
ATOM 651 N N . TRP A 1 84 ? 22.339 -9.742 3.424 1.00 83.06 84 TRP A N 1
ATOM 652 C CA . TRP A 1 84 ? 22.769 -9.568 2.026 1.00 83.06 84 TRP A CA 1
ATOM 653 C C . TRP A 1 84 ? 23.900 -8.555 1.898 1.00 83.06 84 TRP A C 1
ATOM 655 O O . TRP A 1 84 ? 24.920 -8.820 1.273 1.00 83.06 84 TRP A O 1
ATOM 665 N N . GLY A 1 85 ? 23.774 -7.407 2.563 1.00 82.44 85 GLY A N 1
ATOM 666 C CA . GLY A 1 85 ? 24.778 -6.346 2.475 1.00 82.44 85 GLY A CA 1
ATOM 667 C C . GLY A 1 85 ? 26.093 -6.744 3.139 1.00 82.44 85 GLY A C 1
ATOM 668 O O . GLY A 1 85 ? 27.170 -6.404 2.651 1.00 82.44 85 GLY A O 1
ATOM 669 N N . VAL A 1 86 ? 26.017 -7.495 4.243 1.00 84.94 86 VAL A N 1
ATOM 670 C CA . VAL A 1 86 ? 27.197 -7.974 4.976 1.00 84.94 86 VAL A CA 1
ATOM 671 C C . VAL A 1 86 ? 27.917 -9.087 4.215 1.00 84.94 86 VAL A C 1
ATOM 673 O O . VAL A 1 86 ? 29.147 -9.106 4.206 1.00 84.94 86 VAL A O 1
ATOM 676 N N . LEU A 1 87 ? 27.176 -10.012 3.602 1.00 82.50 87 LEU A N 1
ATOM 677 C CA . LEU A 1 87 ? 27.735 -11.162 2.888 1.00 82.50 87 LEU A CA 1
ATOM 678 C C . LEU A 1 87 ? 28.188 -10.797 1.469 1.00 82.50 87 LEU A C 1
ATOM 680 O O . LEU A 1 87 ? 29.286 -11.181 1.071 1.00 82.50 87 LEU A O 1
ATOM 684 N N . GLY A 1 88 ? 27.384 -10.015 0.748 1.00 78.31 88 GLY A N 1
ATOM 685 C CA . GLY A 1 88 ? 27.665 -9.542 -0.610 1.00 78.31 88 GLY A CA 1
ATOM 686 C C . GLY A 1 88 ? 28.616 -8.343 -0.678 1.00 78.31 88 GLY A C 1
ATOM 687 O O . GLY A 1 88 ? 29.174 -8.061 -1.731 1.00 78.31 88 GLY A O 1
ATOM 688 N N . GLY A 1 89 ? 28.850 -7.644 0.438 1.00 81.81 89 GLY A N 1
ATOM 689 C CA . GLY A 1 89 ? 29.736 -6.474 0.487 1.00 81.81 89 GLY A CA 1
ATOM 690 C C . GLY A 1 89 ? 29.110 -5.175 -0.038 1.00 81.81 89 GLY A C 1
ATOM 691 O O . GLY A 1 89 ? 29.800 -4.161 -0.129 1.00 81.81 89 GLY A O 1
ATOM 692 N N . GLU A 1 90 ? 27.807 -5.171 -0.323 1.00 85.94 90 GLU A N 1
ATOM 693 C CA . GLU A 1 90 ? 27.058 -4.051 -0.912 1.00 85.94 90 GLU A CA 1
ATOM 694 C C . GLU A 1 90 ? 26.202 -3.305 0.128 1.00 85.94 90 GLU A C 1
ATOM 696 O O . GLU A 1 90 ? 25.026 -3.000 -0.076 1.00 85.94 90 GLU A O 1
ATOM 701 N N . MET A 1 91 ? 26.788 -2.998 1.291 1.00 86.44 91 MET A N 1
ATOM 702 C CA . MET A 1 91 ? 26.066 -2.352 2.398 1.00 86.44 91 MET A CA 1
ATOM 703 C C . MET A 1 91 ? 25.417 -1.013 2.021 1.00 86.44 91 MET A C 1
ATOM 705 O O . MET A 1 91 ? 24.401 -0.655 2.609 1.00 86.44 91 MET A O 1
ATOM 709 N N . GLU A 1 92 ? 25.975 -0.272 1.062 1.00 86.44 92 GLU A N 1
ATOM 710 C CA . GLU A 1 92 ? 25.391 0.987 0.586 1.00 86.44 92 GLU A CA 1
ATOM 711 C C . GLU A 1 92 ? 24.044 0.761 -0.118 1.00 86.44 92 GLU A C 1
ATOM 713 O O . GLU A 1 92 ? 23.046 1.373 0.269 1.00 86.44 92 GLU A O 1
ATOM 718 N N . MET A 1 93 ? 23.991 -0.183 -1.065 1.00 80.44 93 MET A N 1
ATOM 719 C CA . MET A 1 93 ? 22.760 -0.578 -1.764 1.00 80.44 93 MET A CA 1
ATOM 720 C C . MET A 1 93 ? 21.723 -1.135 -0.790 1.00 80.44 93 MET A C 1
ATOM 722 O O . MET A 1 93 ? 20.548 -0.778 -0.845 1.00 80.44 93 MET A O 1
ATOM 726 N N . VAL A 1 94 ? 22.162 -1.946 0.172 1.00 85.31 94 VAL A N 1
ATOM 727 C CA . VAL A 1 94 ? 21.277 -2.510 1.197 1.00 85.31 94 VAL A CA 1
ATOM 728 C C . VAL A 1 94 ? 20.711 -1.449 2.132 1.00 85.31 94 VAL A C 1
ATOM 730 O O . VAL A 1 94 ? 19.527 -1.498 2.456 1.00 85.31 94 VAL A O 1
ATOM 733 N N . ILE A 1 95 ? 21.505 -0.464 2.557 1.00 86.38 95 ILE A N 1
ATOM 734 C CA . ILE A 1 95 ? 21.003 0.652 3.373 1.00 86.38 95 ILE A CA 1
ATOM 735 C C . ILE A 1 95 ? 19.993 1.480 2.576 1.00 86.38 95 ILE A C 1
ATOM 737 O O . ILE A 1 95 ? 18.948 1.844 3.120 1.00 86.38 95 ILE A O 1
ATOM 741 N N . PHE A 1 96 ? 20.275 1.744 1.299 1.00 83.25 96 PHE A N 1
ATOM 742 C CA . PHE A 1 96 ? 19.347 2.438 0.414 1.00 83.25 96 PHE A CA 1
ATOM 743 C C . PHE A 1 96 ? 18.023 1.669 0.290 1.00 83.25 96 PHE A C 1
ATOM 745 O O . PHE A 1 96 ? 16.966 2.213 0.614 1.00 83.25 96 PHE A O 1
ATOM 752 N N . GLY A 1 97 ? 18.077 0.379 -0.054 1.00 81.88 97 GLY A N 1
ATOM 753 C CA . GLY A 1 97 ? 16.901 -0.488 -0.142 1.00 81.88 97 GLY A CA 1
ATOM 754 C C . GLY A 1 97 ? 16.143 -0.604 1.183 1.00 81.88 97 GLY A C 1
ATOM 755 O O . GLY A 1 97 ? 14.917 -0.597 1.201 1.00 81.88 97 GLY A O 1
ATOM 756 N N . LEU A 1 98 ? 16.834 -0.621 2.324 1.00 85.44 98 LEU A N 1
ATOM 757 C CA . LEU A 1 98 ? 16.189 -0.629 3.638 1.00 85.44 98 LEU A CA 1
ATOM 758 C C . LEU A 1 98 ? 15.384 0.644 3.900 1.00 85.44 98 LEU A C 1
ATOM 760 O O . LEU A 1 98 ? 14.232 0.560 4.323 1.00 85.44 98 LEU A O 1
ATOM 764 N N . ILE A 1 99 ? 15.985 1.812 3.671 1.00 80.56 99 ILE A N 1
ATOM 765 C CA . ILE A 1 99 ? 15.377 3.110 3.988 1.00 80.56 99 ILE A CA 1
ATOM 766 C C . ILE A 1 99 ? 14.254 3.447 3.011 1.00 80.56 99 ILE A C 1
ATOM 768 O O . ILE A 1 99 ? 13.210 3.939 3.441 1.00 80.56 99 ILE A O 1
ATOM 772 N N . PHE A 1 100 ? 14.465 3.195 1.721 1.00 73.62 100 PHE A N 1
ATOM 773 C CA . PHE A 1 100 ? 13.559 3.636 0.667 1.00 73.62 100 PHE A CA 1
ATOM 774 C C . PHE A 1 100 ? 12.601 2.549 0.194 1.00 73.62 100 PHE A C 1
ATOM 776 O O . PHE A 1 100 ? 11.574 2.891 -0.362 1.00 73.62 100 PHE A O 1
ATOM 783 N N . PHE A 1 101 ? 12.854 1.265 0.447 1.00 75.62 101 PHE A N 1
ATOM 784 C CA . PHE A 1 101 ? 11.976 0.196 -0.035 1.00 75.62 101 PHE A CA 1
ATOM 785 C C . PHE A 1 101 ? 11.424 -0.645 1.116 1.00 75.62 101 PHE A C 1
ATOM 787 O O . PHE A 1 101 ? 10.239 -0.571 1.427 1.00 75.62 101 PHE A O 1
ATOM 794 N N . ILE A 1 102 ? 12.273 -1.366 1.846 1.00 83.19 102 ILE A N 1
ATOM 795 C CA . ILE A 1 102 ? 11.834 -2.346 2.849 1.00 83.19 102 ILE A CA 1
ATOM 796 C C . ILE A 1 102 ? 11.067 -1.695 4.005 1.00 83.19 102 ILE A C 1
ATOM 798 O O . ILE A 1 102 ? 9.967 -2.139 4.339 1.00 83.19 102 ILE A O 1
ATOM 802 N N . LEU A 1 103 ? 11.610 -0.647 4.634 1.00 82.44 103 LEU A N 1
ATOM 803 C CA . LEU A 1 103 ? 10.953 -0.017 5.783 1.00 82.44 103 LEU A CA 1
ATOM 804 C C . LEU A 1 103 ? 9.629 0.658 5.398 1.00 82.44 103 LEU A C 1
ATOM 806 O O . LEU A 1 103 ? 8.651 0.412 6.104 1.00 82.44 103 LEU A O 1
ATOM 810 N N . PRO A 1 104 ? 9.529 1.457 4.317 1.00 80.25 104 PRO A N 1
ATOM 811 C CA . PRO A 1 104 ? 8.248 2.025 3.906 1.00 80.25 104 PRO A CA 1
ATOM 812 C C . PRO A 1 104 ? 7.245 0.957 3.448 1.00 80.25 104 PRO A C 1
ATOM 814 O O . PRO A 1 104 ? 6.071 1.050 3.810 1.00 80.25 104 PRO A O 1
ATOM 817 N N . PHE A 1 105 ? 7.690 -0.067 2.710 1.00 81.81 105 PHE A N 1
ATOM 818 C CA . PHE A 1 105 ? 6.812 -1.072 2.093 1.00 81.81 105 PHE A CA 1
ATOM 819 C C . PHE A 1 105 ? 6.237 -2.020 3.144 1.00 81.81 105 PHE A C 1
ATOM 821 O O . PHE A 1 105 ? 5.026 -2.082 3.357 1.00 81.81 105 PHE A O 1
ATOM 828 N N . PHE A 1 106 ? 7.101 -2.693 3.907 1.00 84.25 106 PHE A N 1
ATOM 829 C CA . PHE A 1 106 ? 6.656 -3.572 4.990 1.00 84.25 106 PHE A CA 1
ATOM 830 C C . PHE A 1 106 ? 6.097 -2.773 6.169 1.00 84.25 106 PHE A C 1
ATOM 832 O O . PHE A 1 106 ? 5.209 -3.255 6.872 1.00 84.25 106 PHE A O 1
ATOM 839 N N . GLY A 1 107 ? 6.561 -1.535 6.363 1.00 80.38 107 GLY A N 1
ATOM 840 C CA . GLY A 1 107 ? 5.995 -0.593 7.322 1.00 80.38 107 GLY A CA 1
ATOM 841 C C . GLY A 1 107 ? 4.517 -0.324 7.053 1.00 80.38 107 GLY A C 1
ATOM 842 O O . GLY A 1 107 ? 3.694 -0.461 7.958 1.00 80.38 107 GLY A O 1
ATOM 843 N N . MET A 1 108 ? 4.164 -0.028 5.801 1.00 83.62 108 MET A N 1
ATOM 844 C CA . MET A 1 108 ? 2.775 0.084 5.357 1.00 83.62 108 MET A CA 1
ATOM 845 C C . MET A 1 108 ? 1.996 -1.185 5.699 1.00 83.62 108 MET A C 1
ATOM 847 O O . MET A 1 108 ? 0.961 -1.117 6.363 1.00 83.62 108 MET A O 1
ATOM 851 N N . VAL A 1 109 ? 2.507 -2.347 5.288 1.00 86.50 109 VAL A N 1
ATOM 852 C CA . VAL A 1 109 ? 1.729 -3.588 5.355 1.00 86.50 109 VAL A CA 1
ATOM 853 C C . VAL A 1 109 ? 1.496 -4.030 6.793 1.00 86.50 109 VAL A C 1
ATOM 855 O O . VAL A 1 109 ? 0.413 -4.502 7.126 1.00 8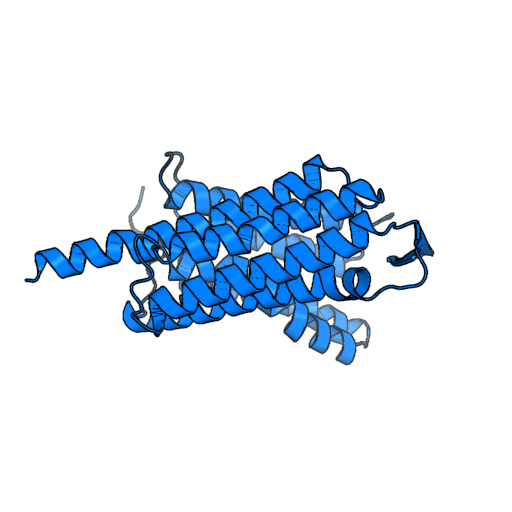6.50 109 VAL A O 1
ATOM 858 N N . ILE A 1 110 ? 2.495 -3.860 7.658 1.00 87.69 110 ILE A N 1
ATOM 859 C CA . ILE A 1 110 ? 2.462 -4.312 9.052 1.00 87.69 110 ILE A CA 1
ATOM 860 C C . ILE A 1 110 ? 1.767 -3.287 9.949 1.00 87.69 110 ILE A C 1
ATOM 862 O O . ILE A 1 110 ? 0.925 -3.665 10.764 1.00 87.69 110 ILE A O 1
ATOM 866 N N . PHE A 1 111 ? 2.118 -2.003 9.837 1.00 86.31 111 PHE A N 1
ATOM 867 C CA . PHE A 1 111 ? 1.726 -1.006 10.833 1.00 86.31 111 PHE A CA 1
ATOM 868 C C . PHE A 1 111 ? 0.415 -0.298 10.514 1.00 86.31 111 PHE A C 1
ATOM 870 O O . PHE A 1 111 ? -0.275 0.068 11.462 1.00 86.31 111 PHE A O 1
ATOM 877 N N . ILE A 1 112 ? 0.034 -0.098 9.246 1.00 89.69 112 ILE A N 1
ATOM 878 C CA . ILE A 1 112 ? -1.186 0.668 8.927 1.00 89.69 112 ILE A CA 1
ATOM 879 C C . ILE A 1 112 ? -2.433 -0.019 9.504 1.00 89.69 112 ILE A C 1
ATOM 881 O O . ILE A 1 112 ? -3.114 0.612 10.319 1.00 89.69 112 ILE A O 1
ATOM 885 N N . PRO A 1 113 ? -2.702 -1.308 9.221 1.00 89.50 113 PRO A N 1
ATOM 886 C CA . PRO A 1 113 ? -3.828 -2.007 9.843 1.00 89.50 113 PRO A CA 1
ATOM 887 C C . PRO A 1 113 ? -3.710 -2.082 11.363 1.00 89.50 113 PRO A C 1
ATOM 889 O O . PRO A 1 113 ? -4.677 -1.824 12.078 1.00 89.50 113 PRO A O 1
ATOM 892 N N . ALA A 1 114 ? -2.504 -2.315 11.882 1.00 88.62 114 ALA A N 1
ATOM 893 C CA . ALA A 1 114 ? -2.283 -2.339 13.320 1.00 88.62 114 ALA A CA 1
ATOM 894 C C . ALA A 1 114 ? -2.660 -1.029 14.012 1.00 88.62 114 ALA A C 1
ATOM 896 O O . ALA A 1 114 ? -3.245 -1.044 15.091 1.00 88.62 114 ALA A O 1
ATOM 897 N N . LEU A 1 115 ? -2.348 0.108 13.391 1.00 89.06 115 LEU A N 1
ATOM 898 C CA . LEU A 1 115 ? -2.692 1.438 13.882 1.00 89.06 115 LEU A CA 1
ATOM 899 C C . LEU A 1 115 ? -4.180 1.743 13.744 1.00 89.06 115 LEU A C 1
ATOM 901 O O . LEU A 1 115 ? -4.707 2.450 14.607 1.00 89.06 115 LEU A O 1
ATOM 905 N N . GLY A 1 116 ? -4.859 1.203 12.732 1.00 88.38 116 GLY A N 1
ATOM 906 C CA . GLY A 1 116 ? -6.275 1.470 12.483 1.00 88.38 116 GLY A CA 1
ATOM 907 C C . GLY A 1 116 ? -7.266 0.631 13.287 1.00 88.38 116 GLY A C 1
ATOM 908 O O . GLY A 1 116 ? -8.338 1.138 13.598 1.00 88.38 116 GLY A O 1
ATOM 909 N N . PHE A 1 117 ? -6.910 -0.595 13.678 1.00 89.06 117 PHE A N 1
ATOM 910 C CA . PHE A 1 117 ? -7.824 -1.534 14.345 1.00 89.06 117 PHE A CA 1
ATOM 911 C C . PHE A 1 117 ? -7.458 -1.759 15.819 1.00 89.06 117 PHE A C 1
ATOM 913 O O . PHE A 1 117 ? -6.290 -1.927 16.171 1.00 89.06 117 PHE A O 1
ATOM 920 N N . ASP A 1 118 ? -8.456 -1.768 16.701 1.00 83.44 118 ASP A N 1
ATOM 921 C CA . ASP A 1 118 ? -8.263 -1.971 18.147 1.00 83.44 118 ASP A CA 1
ATOM 922 C C . ASP A 1 118 ? -8.003 -3.444 18.493 1.00 83.44 118 ASP A C 1
ATOM 924 O O . ASP A 1 118 ? -7.335 -3.757 19.479 1.00 83.44 118 ASP A O 1
ATOM 928 N N . GLU A 1 119 ? -8.453 -4.353 17.629 1.00 79.31 119 GLU A N 1
ATOM 929 C CA . GLU A 1 119 ? -8.302 -5.810 17.689 1.00 79.31 119 GLU A CA 1
ATOM 930 C C . GLU A 1 119 ? -6.839 -6.272 17.708 1.00 79.31 119 GLU A C 1
ATOM 932 O O . GLU A 1 119 ? -6.540 -7.423 18.042 1.00 79.31 119 GLU A O 1
ATOM 937 N N . HIS A 1 120 ? -5.933 -5.364 17.359 1.00 76.12 120 HIS A N 1
ATOM 938 C CA . HIS A 1 120 ? -4.492 -5.521 17.403 1.00 76.12 120 HIS A CA 1
ATOM 939 C C . HIS A 1 120 ? -3.884 -5.221 18.782 1.00 76.12 120 HIS A C 1
ATOM 941 O O . HIS A 1 120 ? -2.702 -5.465 18.983 1.00 76.12 120 HIS A O 1
ATOM 947 N N . GLY A 1 121 ? -4.640 -4.717 19.761 1.00 72.12 121 GLY A N 1
ATOM 948 C CA . GLY A 1 121 ? -4.193 -4.631 21.159 1.00 72.12 121 GLY A CA 1
ATOM 949 C C . GLY A 1 121 ? -2.960 -3.750 21.400 1.00 72.12 121 GLY A C 1
ATOM 950 O O . GLY A 1 121 ? -2.178 -4.016 22.312 1.00 72.12 121 GLY A O 1
ATOM 951 N N . MET A 1 122 ? -2.745 -2.719 20.577 1.00 77.44 122 MET A N 1
ATOM 952 C CA . MET A 1 122 ? -1.641 -1.781 20.784 1.00 77.44 122 MET A CA 1
ATOM 953 C C . MET A 1 122 ? -1.873 -0.867 21.988 1.00 77.44 122 MET A C 1
ATOM 955 O O . MET A 1 122 ? -2.911 -0.225 22.106 1.00 77.44 122 MET A O 1
ATOM 959 N N . GLU A 1 123 ? -0.841 -0.700 22.815 1.00 81.31 123 GLU A N 1
ATOM 960 C CA . GLU A 1 123 ? -0.865 0.137 24.030 1.00 81.31 123 GLU A CA 1
ATOM 961 C C . GLU A 1 123 ? -0.666 1.644 23.755 1.00 81.31 123 GLU A C 1
ATOM 963 O O . GLU A 1 123 ? -0.341 2.425 24.649 1.00 81.31 123 GLU A O 1
ATOM 968 N N . LEU A 1 124 ? -0.840 2.082 22.506 1.00 83.69 124 LEU A N 1
ATOM 969 C CA . LEU A 1 124 ? -0.732 3.489 22.127 1.00 83.69 124 LEU A CA 1
ATOM 970 C C . LEU A 1 124 ? -2.078 4.194 22.300 1.00 83.69 124 LEU A C 1
ATOM 972 O O . LEU A 1 124 ? -3.115 3.678 21.882 1.00 83.69 124 LEU A O 1
ATOM 976 N N . SER A 1 125 ? -2.056 5.415 22.846 1.00 87.88 125 SER A N 1
ATOM 977 C CA . SER A 1 125 ? -3.261 6.246 22.908 1.00 87.88 125 SER A CA 1
ATOM 978 C C . SER A 1 125 ? -3.822 6.493 21.507 1.00 87.88 125 SER A C 1
ATOM 980 O O . SER A 1 125 ? -3.074 6.594 20.528 1.00 87.88 125 SER A O 1
ATOM 982 N N . ARG A 1 126 ? -5.146 6.635 21.409 1.00 87.12 126 ARG A N 1
ATOM 983 C CA . ARG A 1 126 ? -5.829 6.861 20.132 1.00 87.12 126 ARG A CA 1
ATOM 984 C C . ARG A 1 126 ? -5.291 8.078 19.380 1.00 87.12 126 ARG A C 1
ATOM 986 O O . ARG A 1 126 ? -5.099 8.003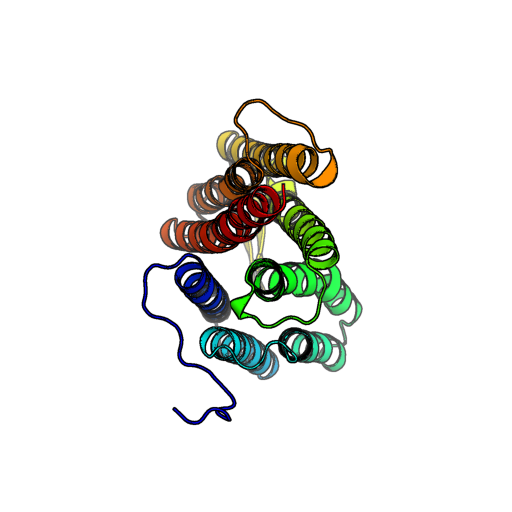 18.175 1.00 87.12 126 ARG A O 1
ATOM 993 N N . GLU A 1 127 ? -4.990 9.168 20.081 1.00 89.06 127 GLU A N 1
ATOM 994 C CA . GLU A 1 127 ? -4.403 10.377 19.485 1.00 89.06 127 GLU A CA 1
ATOM 995 C C . GLU A 1 127 ? -3.031 10.110 18.853 1.00 89.06 127 GLU A C 1
ATOM 997 O O . GLU A 1 127 ? -2.765 10.539 17.730 1.00 89.06 127 GLU A O 1
ATOM 1002 N N . ARG A 1 128 ? -2.167 9.348 19.539 1.00 89.56 128 ARG A N 1
ATOM 1003 C CA . ARG A 1 128 ? -0.857 8.958 18.999 1.00 89.56 128 ARG A CA 1
ATOM 1004 C C . ARG A 1 128 ? -1.014 8.022 17.809 1.00 89.56 128 ARG A C 1
ATOM 1006 O O . ARG A 1 128 ? -0.341 8.217 16.803 1.00 89.56 128 ARG A O 1
ATOM 1013 N N . ARG A 1 129 ? -1.929 7.050 17.896 1.00 90.38 129 ARG A N 1
ATOM 1014 C CA . ARG A 1 129 ? -2.264 6.161 16.773 1.00 90.38 129 ARG A CA 1
ATOM 1015 C C . ARG A 1 129 ? -2.775 6.948 15.578 1.00 90.38 129 ARG A C 1
ATOM 1017 O O . ARG A 1 129 ? -2.287 6.708 14.486 1.00 90.38 129 ARG A O 1
ATOM 1024 N N . LYS A 1 130 ? -3.660 7.929 15.789 1.00 92.25 130 LYS A N 1
ATOM 1025 C CA . LYS A 1 130 ? -4.161 8.830 14.743 1.00 92.25 130 LYS A CA 1
ATOM 1026 C C . LYS A 1 130 ? -3.006 9.533 14.045 1.00 92.25 130 LYS A C 1
ATOM 1028 O O . LYS A 1 130 ? -2.921 9.477 12.826 1.00 92.25 130 LYS A O 1
ATOM 1033 N N . LEU A 1 131 ? -2.118 10.175 14.804 1.00 92.25 131 LEU A N 1
ATOM 1034 C CA . LEU A 1 131 ? -1.000 10.920 14.228 1.00 92.25 131 LEU A CA 1
ATOM 1035 C C . LEU A 1 131 ? -0.077 10.009 13.408 1.00 92.25 131 LEU A C 1
ATOM 1037 O O . LEU A 1 131 ? 0.236 10.330 12.266 1.00 92.25 131 LEU A O 1
ATOM 1041 N N . ILE A 1 132 ? 0.326 8.864 13.967 1.00 90.94 132 ILE A N 1
ATOM 1042 C CA . ILE A 1 132 ? 1.219 7.919 13.282 1.00 90.94 132 ILE A CA 1
ATOM 1043 C C . ILE A 1 132 ? 0.525 7.332 12.049 1.00 90.94 132 ILE A C 1
ATOM 1045 O O . ILE A 1 132 ? 1.130 7.298 10.985 1.00 90.94 132 ILE A O 1
ATOM 1049 N N . LEU A 1 133 ? -0.742 6.923 12.165 1.00 92.56 133 LEU A N 1
ATOM 1050 C CA . LEU A 1 133 ? -1.528 6.388 11.054 1.00 92.56 133 LEU A CA 1
ATOM 1051 C C . LEU A 1 133 ? -1.604 7.396 9.909 1.00 92.56 133 LEU A C 1
ATOM 1053 O O . LEU A 1 133 ? -1.282 7.051 8.778 1.00 92.56 133 LEU A O 1
ATOM 1057 N N . VAL A 1 134 ? -1.970 8.648 10.204 1.00 94.25 134 VAL A N 1
ATOM 1058 C CA . VAL A 1 134 ? -2.074 9.702 9.189 1.00 94.25 134 VAL A CA 1
ATOM 1059 C C . VAL A 1 134 ? -0.735 9.922 8.489 1.00 94.25 134 VAL A C 1
ATOM 1061 O O . VAL A 1 134 ? -0.697 9.987 7.261 1.00 94.25 134 VAL A O 1
ATOM 1064 N N . LEU A 1 135 ? 0.361 10.003 9.248 1.00 91.25 135 LEU A N 1
ATOM 1065 C CA . LEU A 1 135 ? 1.698 10.223 8.697 1.00 91.25 135 LEU A CA 1
ATOM 1066 C C . LEU A 1 135 ? 2.170 9.049 7.837 1.00 91.25 135 LEU A C 1
ATOM 1068 O O . LEU A 1 135 ? 2.581 9.266 6.702 1.00 91.25 135 LEU A O 1
ATOM 1072 N N . VAL A 1 136 ? 2.083 7.818 8.347 1.00 89.62 136 VAL A N 1
ATOM 1073 C CA . VAL A 1 136 ? 2.547 6.614 7.641 1.00 89.62 136 VAL A CA 1
ATOM 1074 C C . VAL A 1 136 ? 1.701 6.360 6.397 1.00 89.62 136 VAL A C 1
ATOM 1076 O O . VAL A 1 136 ? 2.256 6.138 5.328 1.00 89.62 136 VAL A O 1
ATOM 1079 N N . MET A 1 137 ? 0.372 6.465 6.493 1.00 92.81 137 MET A N 1
ATOM 1080 C CA . MET A 1 137 ? -0.506 6.304 5.330 1.00 92.81 137 MET A CA 1
ATOM 1081 C C . MET A 1 137 ? -0.192 7.335 4.243 1.00 92.81 137 MET A C 1
ATOM 1083 O O . MET A 1 137 ? -0.054 6.965 3.080 1.00 92.81 137 MET A O 1
ATOM 1087 N N . SER A 1 138 ? -0.054 8.610 4.619 1.00 93.81 138 SER A N 1
ATOM 1088 C CA . SER A 1 138 ? 0.246 9.691 3.672 1.00 93.81 138 SER A CA 1
ATOM 1089 C C . SER A 1 138 ? 1.612 9.507 3.022 1.00 93.81 138 SER A C 1
ATOM 1091 O O . SER A 1 138 ? 1.726 9.631 1.805 1.00 93.81 138 SER A O 1
ATOM 1093 N N . LEU A 1 139 ? 2.630 9.186 3.830 1.00 89.88 139 LEU A N 1
ATOM 1094 C CA . LEU A 1 139 ? 3.982 8.945 3.348 1.00 89.88 139 LEU A CA 1
ATOM 1095 C C . LEU A 1 139 ? 3.980 7.793 2.351 1.00 89.88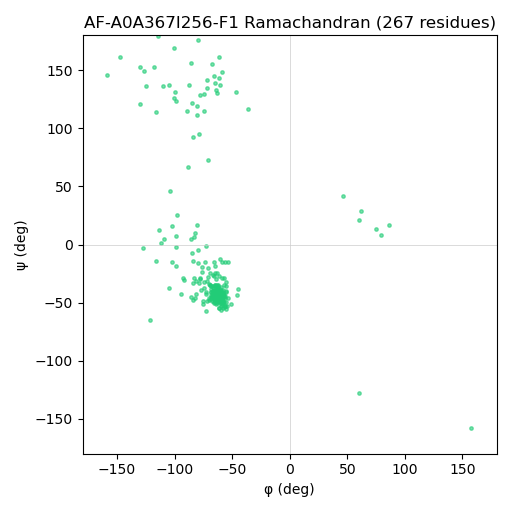 139 LEU A C 1
ATOM 1097 O O . LEU A 1 139 ? 4.365 8.009 1.214 1.00 89.88 139 LEU A O 1
ATOM 1101 N N . CYS A 1 140 ? 3.491 6.615 2.738 1.00 89.81 140 CYS A N 1
ATOM 1102 C CA . CYS A 1 140 ? 3.508 5.439 1.876 1.00 89.81 140 CYS A CA 1
ATOM 1103 C C . CYS A 1 140 ? 2.703 5.657 0.583 1.00 89.81 140 CYS A C 1
ATOM 1105 O O . CYS A 1 140 ? 3.208 5.329 -0.482 1.00 89.81 140 CYS A O 1
ATOM 1107 N N . MET A 1 141 ? 1.510 6.270 0.629 1.00 92.06 141 MET A N 1
ATOM 1108 C CA . MET A 1 141 ? 0.720 6.501 -0.594 1.00 92.06 141 MET A CA 1
ATOM 1109 C C . MET A 1 141 ? 1.416 7.431 -1.589 1.00 92.06 141 MET A C 1
ATOM 1111 O O . MET A 1 141 ? 1.461 7.112 -2.773 1.00 92.06 141 MET A O 1
ATOM 1115 N N . VAL A 1 142 ? 1.957 8.572 -1.142 1.00 92.38 142 VAL A N 1
ATOM 1116 C CA . VAL A 1 142 ? 2.651 9.492 -2.063 1.00 92.38 142 VAL A CA 1
ATOM 1117 C C . VAL A 1 142 ? 3.978 8.901 -2.500 1.00 92.38 142 VAL A C 1
ATOM 1119 O O . VAL A 1 142 ? 4.280 8.895 -3.685 1.00 92.38 142 VAL A O 1
ATOM 1122 N N . PHE A 1 143 ? 4.771 8.423 -1.546 1.00 88.38 143 PHE A N 1
ATOM 1123 C CA . PHE A 1 143 ? 6.134 7.990 -1.795 1.00 88.38 143 PHE A CA 1
ATOM 1124 C C . PHE A 1 143 ? 6.184 6.793 -2.746 1.00 88.38 143 PHE A C 1
ATOM 1126 O O . PHE A 1 143 ? 6.900 6.884 -3.736 1.00 88.38 143 PHE A O 1
ATOM 1133 N N . PHE A 1 144 ? 5.385 5.740 -2.523 1.00 86.62 144 PHE A N 1
ATOM 1134 C CA . PHE A 1 144 ? 5.353 4.602 -3.451 1.00 86.62 144 PHE A CA 1
ATOM 1135 C C . PHE A 1 144 ? 4.849 5.013 -4.823 1.00 86.62 144 PHE A C 1
ATOM 1137 O O . PHE A 1 144 ? 5.545 4.796 -5.803 1.00 86.62 144 PHE A O 1
ATOM 1144 N N . THR A 1 145 ? 3.708 5.702 -4.897 1.00 93.00 145 THR A N 1
ATOM 1145 C CA . THR A 1 145 ? 3.163 6.121 -6.196 1.00 93.00 145 THR A CA 1
ATOM 1146 C C . THR A 1 145 ? 4.171 6.955 -6.983 1.00 93.00 145 THR A C 1
ATOM 1148 O O . THR A 1 145 ? 4.359 6.740 -8.175 1.00 93.00 145 THR A O 1
ATOM 1151 N N . VAL A 1 146 ? 4.839 7.905 -6.322 1.00 92.44 146 VAL A N 1
ATOM 1152 C CA . VAL A 1 146 ? 5.849 8.747 -6.964 1.00 92.44 146 VAL A CA 1
ATOM 1153 C C . VAL A 1 146 ? 7.059 7.928 -7.388 1.00 92.44 146 VAL A C 1
ATOM 1155 O O . VAL A 1 146 ? 7.497 8.105 -8.515 1.00 92.44 146 VAL A O 1
ATOM 1158 N N . MET A 1 147 ? 7.596 7.051 -6.540 1.00 88.00 147 MET A N 1
ATOM 1159 C CA . MET A 1 147 ? 8.750 6.237 -6.928 1.00 88.00 147 MET A CA 1
ATOM 1160 C C . MET A 1 147 ? 8.448 5.344 -8.132 1.00 88.00 147 MET A C 1
ATOM 1162 O O . MET A 1 147 ? 9.229 5.358 -9.076 1.00 88.00 147 MET A O 1
ATOM 1166 N N . GLU A 1 148 ? 7.303 4.660 -8.129 1.00 87.19 148 GLU A N 1
ATOM 1167 C CA . GLU A 1 148 ? 6.906 3.752 -9.214 1.00 87.19 148 GLU A CA 1
ATOM 1168 C C . GLU A 1 148 ? 6.640 4.500 -10.529 1.00 87.19 148 GLU A C 1
ATOM 1170 O O . GLU A 1 148 ? 6.987 4.033 -11.606 1.00 87.19 148 GLU A O 1
ATOM 1175 N N . ASN A 1 149 ? 6.052 5.701 -10.466 1.00 93.25 149 ASN A N 1
ATOM 1176 C CA . ASN A 1 149 ? 5.569 6.387 -11.669 1.00 93.25 149 ASN A CA 1
ATOM 1177 C C . ASN A 1 149 ? 6.486 7.509 -12.167 1.00 93.25 149 ASN A C 1
ATOM 1179 O O . ASN A 1 149 ? 6.286 7.984 -13.282 1.00 93.25 149 ASN A O 1
ATOM 1183 N N . MET A 1 150 ? 7.446 8.006 -11.375 1.00 93.56 150 MET A N 1
ATOM 1184 C CA . MET A 1 150 ? 8.191 9.222 -11.736 1.00 93.56 150 MET A CA 1
ATOM 1185 C C . MET A 1 150 ? 9.035 9.024 -12.992 1.00 93.56 150 MET A C 1
ATOM 1187 O O . MET A 1 150 ? 8.985 9.878 -13.871 1.00 93.56 150 MET A O 1
ATOM 1191 N N . ALA A 1 151 ? 9.764 7.910 -13.095 1.00 91.06 151 ALA A N 1
ATOM 1192 C CA . ALA A 1 151 ? 10.603 7.629 -14.259 1.00 91.06 151 ALA A CA 1
ATOM 1193 C C . ALA A 1 151 ? 9.765 7.634 -15.549 1.00 91.06 151 ALA A C 1
ATOM 1195 O O . ALA A 1 151 ? 10.058 8.392 -16.475 1.00 91.06 151 ALA A O 1
ATOM 1196 N N . LEU A 1 152 ? 8.644 6.907 -15.541 1.00 92.44 152 LEU A N 1
ATOM 1197 C CA . LEU A 1 152 ? 7.694 6.858 -16.651 1.00 92.44 152 LEU A CA 1
ATOM 1198 C C . LEU A 1 152 ? 6.999 8.208 -16.911 1.00 92.44 152 LEU A C 1
ATOM 1200 O O . LEU A 1 152 ? 6.758 8.581 -18.051 1.00 92.44 152 LEU A O 1
ATOM 1204 N N . ALA A 1 153 ? 6.697 8.991 -15.875 1.00 94.00 153 ALA A N 1
ATOM 1205 C CA . ALA A 1 153 ? 6.066 10.305 -16.021 1.00 94.00 153 ALA A CA 1
ATOM 1206 C C . ALA A 1 153 ? 7.001 11.373 -16.619 1.00 94.00 153 ALA A C 1
ATOM 1208 O O . ALA A 1 153 ? 6.516 12.406 -17.095 1.00 94.00 153 ALA A O 1
ATOM 1209 N N . THR A 1 154 ? 8.317 11.165 -16.557 1.00 93.00 154 THR A N 1
ATOM 1210 C CA . THR A 1 154 ? 9.335 12.122 -17.026 1.00 93.00 154 THR A CA 1
ATOM 1211 C C . THR A 1 154 ? 10.103 11.665 -18.258 1.00 93.00 154 THR A C 1
ATOM 1213 O O . THR A 1 154 ? 11.002 12.377 -18.695 1.00 93.00 154 THR A O 1
ATOM 1216 N N . THR A 1 155 ? 9.783 10.490 -18.794 1.00 89.06 155 THR A N 1
ATOM 1217 C CA . THR A 1 155 ? 10.407 10.004 -20.022 1.00 89.06 155 THR A CA 1
ATOM 1218 C C . THR A 1 155 ? 9.915 10.793 -21.239 1.00 89.06 155 THR A C 1
ATOM 1220 O O . THR A 1 155 ? 8.739 11.157 -21.331 1.00 89.06 155 THR A O 1
ATOM 1223 N N . ASP A 1 156 ? 10.834 11.049 -22.166 1.00 85.50 156 ASP A N 1
ATOM 1224 C CA . ASP A 1 156 ? 10.599 11.817 -23.393 1.00 85.50 156 ASP A CA 1
ATOM 1225 C C . ASP A 1 156 ? 11.053 11.047 -24.652 1.00 85.50 156 ASP A C 1
ATOM 1227 O O . ASP A 1 156 ? 10.899 11.543 -25.770 1.00 85.50 156 ASP A O 1
ATOM 1231 N N . ASP A 1 157 ? 11.638 9.853 -24.498 1.00 85.38 157 ASP A N 1
ATOM 1232 C CA . ASP A 1 157 ? 12.242 9.081 -25.595 1.00 85.38 157 ASP A CA 1
ATOM 1233 C C . ASP A 1 157 ? 11.336 7.974 -26.159 1.00 85.38 157 ASP A C 1
ATOM 1235 O O . ASP A 1 157 ? 11.690 7.341 -27.154 1.00 85.38 157 ASP A O 1
ATOM 1239 N N . GLY A 1 158 ? 10.142 7.797 -25.583 1.00 87.44 158 GLY A N 1
ATOM 1240 C CA . GLY A 1 158 ? 9.182 6.773 -25.999 1.00 87.44 158 GLY A CA 1
ATOM 1241 C C . GLY A 1 158 ? 9.571 5.361 -25.563 1.00 87.44 158 GLY A C 1
ATOM 1242 O O . GLY A 1 158 ? 8.984 4.397 -26.051 1.00 87.44 158 GLY A O 1
ATOM 1243 N N . THR A 1 159 ? 10.539 5.231 -24.653 1.00 90.69 159 THR A N 1
ATOM 1244 C CA . THR A 1 159 ? 10.992 3.945 -24.127 1.00 90.69 159 THR A CA 1
ATOM 1245 C C . THR A 1 159 ? 11.033 3.923 -22.601 1.00 90.69 159 THR A C 1
ATOM 1247 O O . THR A 1 159 ? 11.184 4.950 -21.933 1.00 90.69 159 THR A O 1
ATOM 1250 N N . TYR A 1 160 ? 10.871 2.729 -22.038 1.00 89.31 160 TYR A N 1
ATOM 1251 C CA . TYR A 1 160 ? 11.056 2.460 -20.618 1.00 89.31 160 TYR A CA 1
ATOM 1252 C C . TYR A 1 160 ? 11.967 1.249 -20.447 1.00 89.31 160 TYR A C 1
ATOM 1254 O O . TYR A 1 160 ? 11.666 0.166 -20.948 1.00 89.31 160 TYR A O 1
ATOM 1262 N N . GLU A 1 161 ? 13.093 1.436 -19.767 1.00 89.00 161 GLU A N 1
ATOM 1263 C CA . GLU A 1 161 ? 14.071 0.376 -19.538 1.00 89.00 161 GLU A CA 1
ATOM 1264 C C . GLU A 1 161 ? 13.902 -0.205 -18.136 1.00 89.00 161 GLU A C 1
ATOM 1266 O O . GLU A 1 161 ? 13.830 0.522 -17.144 1.00 89.00 161 GLU A O 1
ATOM 1271 N N . VAL A 1 162 ? 13.848 -1.531 -18.071 1.00 83.25 162 VAL A N 1
ATOM 1272 C CA . VAL A 1 162 ? 13.857 -2.295 -16.828 1.00 83.25 162 VAL A CA 1
ATOM 1273 C C . VAL A 1 162 ? 15.118 -3.134 -16.817 1.00 83.25 162 VAL A C 1
ATOM 1275 O O . VAL A 1 162 ? 15.282 -4.030 -17.647 1.00 83.25 162 VAL A O 1
ATOM 1278 N N . ASP A 1 163 ? 16.007 -2.823 -15.882 1.00 76.44 163 ASP A N 1
ATOM 1279 C CA . ASP A 1 163 ? 17.197 -3.620 -15.625 1.00 76.44 163 ASP A CA 1
ATOM 1280 C C . ASP A 1 163 ? 16.817 -4.824 -14.765 1.00 76.44 163 ASP A C 1
ATOM 1282 O O . ASP A 1 163 ? 16.475 -4.679 -13.590 1.00 76.44 163 ASP A O 1
ATOM 1286 N N . ASP A 1 164 ? 16.887 -6.010 -15.361 1.00 67.56 164 ASP A N 1
ATOM 1287 C CA . ASP A 1 164 ? 16.778 -7.281 -14.656 1.00 67.56 164 ASP A CA 1
ATOM 1288 C C . ASP A 1 164 ? 18.171 -7.894 -14.442 1.00 67.56 164 ASP A C 1
ATOM 1290 O O . ASP A 1 164 ? 19.165 -7.434 -15.012 1.00 67.56 164 ASP A O 1
ATOM 1294 N N . PHE A 1 165 ? 18.270 -8.948 -13.627 1.00 55.41 165 PHE A N 1
ATOM 1295 C CA . PHE A 1 165 ? 19.568 -9.521 -13.220 1.00 55.41 165 PHE A CA 1
ATOM 1296 C C . PHE A 1 165 ? 20.486 -9.931 -14.388 1.00 55.41 165 PHE A C 1
ATOM 1298 O O . PHE A 1 165 ? 21.706 -9.811 -14.265 1.00 55.41 165 PHE A O 1
ATOM 1305 N N . ASP A 1 166 ? 19.914 -10.378 -15.511 1.00 59.28 166 ASP A N 1
ATOM 1306 C CA . ASP A 1 166 ? 20.661 -10.887 -16.670 1.00 59.28 166 ASP A CA 1
ATOM 1307 C C . ASP A 1 166 ? 20.488 -10.047 -17.951 1.00 59.28 166 ASP A C 1
ATOM 1309 O O . ASP A 1 166 ? 21.252 -10.219 -18.910 1.00 59.28 166 ASP A O 1
ATOM 1313 N N . ALA A 1 167 ? 19.502 -9.144 -18.002 1.00 73.19 167 ALA A N 1
ATOM 1314 C CA . ALA A 1 167 ? 19.196 -8.362 -19.196 1.00 73.19 167 ALA A CA 1
ATOM 1315 C C . ALA A 1 167 ? 18.425 -7.074 -18.881 1.00 73.19 167 ALA A C 1
ATOM 1317 O O . ALA A 1 167 ? 17.540 -7.053 -18.032 1.00 73.19 167 ALA A O 1
ATOM 1318 N N . THR A 1 168 ? 18.700 -6.026 -19.656 1.00 86.12 168 THR A N 1
ATOM 1319 C CA . THR A 1 168 ? 17.834 -4.846 -19.731 1.00 86.12 168 THR A CA 1
ATOM 1320 C C . THR A 1 168 ? 16.729 -5.117 -20.748 1.00 86.12 168 THR A C 1
ATOM 1322 O O . THR A 1 168 ? 17.010 -5.392 -21.921 1.00 86.12 168 THR A O 1
ATOM 1325 N N . THR A 1 169 ? 15.476 -5.044 -20.309 1.00 87.56 169 THR A N 1
ATOM 1326 C CA . THR A 1 169 ? 14.304 -5.120 -21.187 1.00 87.56 169 THR A CA 1
ATOM 1327 C C . THR A 1 169 ? 13.799 -3.713 -21.469 1.00 87.56 169 THR A C 1
ATOM 1329 O O . THR A 1 169 ? 13.491 -2.963 -20.547 1.00 87.56 169 THR A O 1
ATOM 1332 N N . THR A 1 170 ? 13.705 -3.357 -22.749 1.00 91.50 170 THR A N 1
ATOM 1333 C CA . THR A 1 170 ? 13.169 -2.066 -23.192 1.00 91.50 170 THR A CA 1
ATOM 1334 C C . THR A 1 170 ? 11.732 -2.242 -23.666 1.00 91.50 170 THR A C 1
ATOM 1336 O O . THR A 1 170 ? 11.461 -3.065 -24.544 1.00 91.50 170 THR A O 1
ATOM 1339 N N . TYR A 1 171 ? 10.828 -1.448 -23.106 1.00 91.50 171 TYR A N 1
ATOM 1340 C CA . TYR A 1 171 ? 9.422 -1.382 -23.483 1.00 91.50 171 TYR A CA 1
ATOM 1341 C C . TYR A 1 171 ? 9.152 -0.115 -24.291 1.00 91.50 171 TYR A C 1
ATOM 1343 O O . TYR A 1 171 ? 9.629 0.962 -23.932 1.00 91.50 171 TYR A O 1
ATOM 1351 N N . ASP A 1 172 ? 8.363 -0.245 -25.356 1.00 93.00 172 ASP A N 1
ATOM 1352 C CA . ASP A 1 172 ? 7.834 0.902 -26.091 1.00 93.00 172 ASP A CA 1
ATOM 1353 C C . ASP A 1 172 ? 6.654 1.487 -25.310 1.00 93.00 172 ASP A C 1
ATOM 1355 O O . ASP A 1 172 ? 5.719 0.769 -24.948 1.00 93.00 172 ASP A O 1
ATOM 1359 N N . ILE A 1 173 ? 6.684 2.793 -25.076 1.00 94.06 173 ILE A N 1
ATOM 1360 C CA . ILE A 1 173 ? 5.646 3.515 -24.339 1.00 94.06 173 ILE A CA 1
ATOM 1361 C C . ILE A 1 173 ? 5.141 4.691 -25.167 1.00 94.06 173 ILE A C 1
ATOM 1363 O O . ILE A 1 173 ? 5.876 5.300 -25.948 1.00 94.06 173 ILE A O 1
ATOM 1367 N N . ASP A 1 174 ? 3.872 5.032 -24.989 1.00 93.88 174 ASP A N 1
ATOM 1368 C CA . ASP A 1 174 ? 3.245 6.144 -25.690 1.00 93.88 174 ASP A CA 1
ATOM 1369 C C . ASP A 1 174 ? 2.838 7.289 -24.744 1.00 93.88 174 ASP A C 1
ATOM 1371 O O . ASP A 1 174 ? 3.012 7.253 -23.519 1.00 93.88 174 ASP A O 1
ATOM 1375 N N . ASP A 1 175 ? 2.263 8.343 -25.327 1.00 94.81 175 ASP A N 1
ATOM 1376 C CA . ASP A 1 175 ? 1.748 9.486 -24.573 1.00 94.81 175 ASP A CA 1
ATOM 1377 C C . ASP A 1 175 ? 0.662 9.080 -23.559 1.00 94.81 175 ASP A C 1
ATOM 1379 O O . ASP A 1 175 ? 0.477 9.758 -22.543 1.00 94.81 175 ASP A O 1
ATOM 1383 N N . GLN A 1 176 ? -0.094 8.007 -23.816 1.00 95.50 176 GLN A N 1
ATOM 1384 C CA . GLN A 1 176 ? -1.092 7.502 -22.878 1.00 95.50 176 GLN A CA 1
ATOM 1385 C C . GLN A 1 176 ? -0.402 6.947 -21.630 1.00 95.50 176 GLN A C 1
ATOM 1387 O O . GLN A 1 176 ? -0.815 7.316 -20.527 1.00 95.50 176 GLN A O 1
ATOM 1392 N N . ASN A 1 177 ? 0.668 6.159 -21.771 1.00 95.88 177 ASN A N 1
ATOM 1393 C CA . ASN A 1 177 ? 1.409 5.609 -20.630 1.00 95.88 177 ASN A CA 1
ATOM 1394 C C . ASN A 1 177 ? 2.014 6.713 -19.750 1.00 95.88 177 ASN A C 1
ATOM 1396 O O . ASN A 1 177 ? 1.866 6.703 -18.523 1.00 95.88 177 ASN A O 1
ATOM 1400 N N . VAL A 1 178 ? 2.610 7.736 -20.367 1.00 96.12 178 VAL A N 1
ATOM 1401 C CA . VAL A 1 178 ? 3.155 8.903 -19.649 1.00 96.12 178 VAL A CA 1
ATOM 1402 C C . VAL A 1 178 ? 2.050 9.676 -18.919 1.00 96.12 178 VAL A C 1
ATOM 1404 O O . VAL A 1 178 ? 2.213 10.103 -17.770 1.00 96.12 178 VAL A O 1
ATOM 1407 N N . ASN A 1 179 ? 0.895 9.870 -19.562 1.00 96.81 179 ASN A N 1
ATOM 1408 C CA . ASN A 1 179 ? -0.232 10.581 -18.957 1.00 96.81 179 ASN A CA 1
ATOM 1409 C C . ASN A 1 179 ? -0.884 9.788 -17.819 1.00 96.81 179 ASN A C 1
ATOM 1411 O O . ASN A 1 179 ? -1.299 10.396 -16.829 1.00 96.81 179 ASN A O 1
ATOM 1415 N N . LEU A 1 180 ? -0.946 8.458 -17.918 1.00 96.94 180 LEU A N 1
ATOM 1416 C CA . LEU A 1 180 ? -1.411 7.584 -16.841 1.00 96.94 180 LEU A CA 1
ATOM 1417 C C . LEU A 1 180 ? -0.493 7.666 -15.622 1.00 96.94 180 LEU A C 1
ATOM 1419 O O . LEU A 1 180 ? -0.994 7.834 -14.510 1.00 96.94 180 LEU A O 1
ATOM 1423 N N . ALA A 1 181 ? 0.827 7.672 -15.823 1.00 96.81 181 ALA A N 1
ATOM 1424 C CA . ALA A 1 181 ? 1.793 7.841 -14.739 1.00 96.81 181 ALA A CA 1
ATOM 1425 C C . ALA A 1 181 ? 1.625 9.195 -14.022 1.00 96.81 181 ALA A C 1
ATOM 1427 O O . ALA A 1 181 ? 1.532 9.275 -12.793 1.00 96.81 181 ALA A O 1
ATOM 1428 N N . LYS A 1 182 ? 1.469 10.284 -14.789 1.00 97.38 182 LYS A N 1
ATOM 1429 C CA . LYS A 1 182 ? 1.173 11.625 -14.245 1.00 97.38 182 LYS A CA 1
ATOM 1430 C C . LYS A 1 182 ? -0.162 11.664 -13.499 1.00 97.38 182 LYS A C 1
ATOM 1432 O O . LYS A 1 182 ? -0.255 12.283 -12.437 1.00 97.38 182 LYS A O 1
ATOM 1437 N N . ALA A 1 183 ? -1.195 11.018 -14.039 1.00 98.06 183 ALA A N 1
ATOM 1438 C CA . ALA A 1 183 ? -2.509 10.937 -13.410 1.00 98.06 183 ALA A CA 1
ATOM 1439 C C . ALA A 1 183 ? -2.462 10.143 -12.096 1.00 98.06 183 ALA A C 1
ATOM 1441 O O . ALA A 1 183 ? -3.049 10.586 -11.109 1.00 98.06 183 ALA A O 1
ATOM 1442 N N . SER A 1 184 ? -1.716 9.036 -12.059 1.00 97.81 184 SER A N 1
ATOM 1443 C CA . SER A 1 184 ? -1.467 8.227 -10.862 1.00 97.81 184 SER A CA 1
ATOM 1444 C C . SER A 1 184 ? -0.859 9.079 -9.740 1.00 97.81 184 SER A C 1
ATOM 1446 O O . SER A 1 184 ? -1.452 9.221 -8.665 1.00 97.81 184 SER A O 1
ATOM 1448 N N . ILE A 1 185 ? 0.238 9.791 -10.029 1.00 98.25 185 ILE A N 1
ATOM 1449 C CA . ILE A 1 185 ? 0.872 10.740 -9.095 1.00 98.25 185 ILE A CA 1
ATOM 1450 C C . ILE A 1 185 ? -0.121 11.825 -8.644 1.00 98.25 185 ILE A C 1
ATOM 1452 O O . ILE A 1 185 ? -0.229 12.132 -7.452 1.00 98.25 185 ILE A O 1
ATOM 1456 N N . GLY A 1 186 ? -0.879 12.398 -9.584 1.00 98.19 186 GLY A N 1
ATOM 1457 C CA . GLY A 1 186 ? -1.872 13.435 -9.308 1.00 98.19 186 GLY A CA 1
ATOM 1458 C C . GLY A 1 186 ? -2.982 12.977 -8.358 1.00 98.19 186 GLY A C 1
ATOM 1459 O O . GLY A 1 186 ? -3.356 13.726 -7.449 1.00 98.19 186 GLY A O 1
ATOM 1460 N N . LEU A 1 187 ? -3.478 11.748 -8.517 1.00 98.25 187 LEU A N 1
ATOM 1461 C CA . LEU A 1 187 ? -4.487 11.145 -7.642 1.00 98.25 187 LEU A CA 1
ATOM 1462 C C . LEU A 1 187 ? -3.934 10.869 -6.245 1.00 98.25 187 LEU A C 1
ATOM 1464 O O . LEU A 1 187 ? -4.584 11.240 -5.265 1.00 98.25 187 LEU A O 1
ATOM 1468 N N . ALA A 1 188 ? -2.727 10.305 -6.136 1.00 97.88 188 ALA A N 1
ATOM 1469 C CA . ALA A 1 188 ? -2.080 10.061 -4.846 1.00 97.88 188 ALA A CA 1
ATOM 1470 C C . ALA A 1 188 ? -1.887 11.359 -4.050 1.00 97.88 188 ALA A C 1
ATOM 1472 O O . ALA A 1 188 ? -2.301 11.444 -2.891 1.00 97.88 188 ALA A O 1
ATOM 1473 N N . ILE A 1 189 ? -1.336 12.402 -4.681 1.00 97.94 189 ILE A N 1
ATOM 1474 C CA . ILE A 1 189 ? -1.132 13.708 -4.038 1.00 97.94 189 ILE A CA 1
ATOM 1475 C C . ILE A 1 189 ? -2.476 14.326 -3.652 1.00 97.94 189 ILE A C 1
ATOM 1477 O O . ILE A 1 189 ? -2.650 14.758 -2.513 1.00 97.94 189 ILE A O 1
ATOM 1481 N N . THR A 1 190 ? -3.446 14.349 -4.566 1.00 97.62 190 THR A N 1
ATOM 1482 C CA . THR A 1 190 ? -4.757 14.964 -4.308 1.00 97.62 190 THR A CA 1
ATOM 1483 C C . THR A 1 190 ? -5.487 14.259 -3.167 1.00 97.62 190 THR A C 1
ATOM 1485 O O . THR A 1 190 ? -5.969 14.916 -2.241 1.00 97.62 190 THR A O 1
ATOM 1488 N N . GLY A 1 191 ? -5.537 12.927 -3.190 1.00 97.69 191 GLY A N 1
ATOM 1489 C CA . GLY A 1 191 ? -6.168 12.132 -2.142 1.00 97.69 191 GLY A CA 1
ATOM 1490 C C . GLY A 1 191 ? -5.513 12.340 -0.777 1.00 97.69 191 GLY A C 1
ATOM 1491 O O . GLY A 1 191 ? -6.211 12.553 0.218 1.00 97.69 191 GLY A O 1
ATOM 1492 N N . VAL A 1 192 ? -4.178 12.388 -0.730 1.00 97.38 192 VAL A N 1
ATOM 1493 C CA . VAL A 1 192 ? -3.427 12.653 0.506 1.00 97.38 192 VAL A CA 1
ATOM 1494 C C . VAL A 1 192 ? -3.648 14.073 1.020 1.00 97.38 192 VAL A C 1
ATOM 1496 O O . VAL A 1 192 ? -3.844 14.253 2.219 1.00 97.38 192 VAL A O 1
ATOM 1499 N N . LEU A 1 193 ? -3.708 15.085 0.153 1.00 96.81 193 LEU A N 1
ATOM 1500 C CA . LEU A 1 193 ? -4.028 16.454 0.571 1.00 96.81 193 LEU A CA 1
ATOM 1501 C C . LEU A 1 193 ? -5.434 16.551 1.181 1.00 96.81 193 LEU A C 1
ATOM 1503 O O . LEU A 1 193 ? -5.596 17.173 2.232 1.00 96.81 193 LEU A O 1
ATOM 1507 N N . ILE A 1 194 ? -6.435 15.896 0.583 1.00 96.06 194 ILE A N 1
ATOM 1508 C CA . ILE A 1 194 ? -7.797 15.819 1.141 1.00 96.06 194 ILE A CA 1
ATOM 1509 C C . ILE A 1 194 ? -7.782 15.101 2.496 1.00 96.06 194 ILE A C 1
ATOM 1511 O O . ILE A 1 194 ? -8.399 15.562 3.461 1.00 96.06 194 ILE A O 1
ATOM 1515 N N . PHE A 1 195 ? -7.060 13.986 2.594 1.00 96.69 195 PHE A N 1
ATOM 1516 C CA . PHE A 1 195 ? -6.929 13.218 3.828 1.00 96.69 195 PHE A CA 1
ATOM 1517 C C . PHE A 1 195 ? -6.276 14.036 4.951 1.00 96.69 195 PHE A C 1
ATOM 1519 O O . PHE A 1 195 ? -6.799 14.092 6.063 1.00 96.69 195 PHE A O 1
ATOM 1526 N N . LEU A 1 196 ? -5.181 14.742 4.673 1.00 95.75 196 LEU A N 1
ATOM 1527 C CA . LEU A 1 196 ? -4.503 15.602 5.647 1.00 95.75 196 LEU A CA 1
ATOM 1528 C C . LEU A 1 196 ? -5.376 16.792 6.065 1.00 95.75 196 LEU A C 1
ATOM 1530 O O . LEU A 1 196 ? -5.476 17.095 7.257 1.00 95.75 196 LEU A O 1
ATOM 1534 N N . ALA A 1 197 ? -6.050 17.436 5.108 1.00 93.75 197 ALA A N 1
ATOM 1535 C CA . ALA A 1 197 ? -6.951 18.556 5.375 1.00 93.75 197 ALA A CA 1
ATOM 1536 C C . ALA A 1 197 ? -8.099 18.155 6.314 1.00 93.75 197 ALA A C 1
ATOM 1538 O O . ALA A 1 197 ? -8.404 18.872 7.268 1.00 93.75 197 ALA A O 1
ATOM 1539 N N . THR A 1 198 ? -8.696 16.984 6.083 1.00 92.19 198 THR A N 1
ATOM 1540 C CA . THR A 1 198 ? -9.822 16.475 6.882 1.00 92.19 198 THR A CA 1
ATOM 1541 C C . THR A 1 198 ? -9.391 15.892 8.233 1.00 92.19 198 THR A C 1
ATOM 1543 O O . THR A 1 198 ? -10.142 15.986 9.199 1.00 92.19 198 THR A O 1
ATOM 1546 N N . THR A 1 199 ? -8.181 15.333 8.358 1.00 91.19 199 THR A N 1
ATOM 1547 C CA . THR A 1 199 ? -7.735 14.672 9.603 1.00 91.19 199 THR A CA 1
ATOM 1548 C C . THR A 1 199 ? -6.936 15.555 10.557 1.00 91.19 199 THR A C 1
ATOM 1550 O O . THR A 1 199 ? -7.148 15.465 11.774 1.00 91.19 199 THR A O 1
ATOM 1553 N N . LEU A 1 200 ? -6.009 16.364 10.033 1.00 88.31 200 LEU A N 1
ATOM 1554 C CA . LEU A 1 200 ? -5.126 17.250 10.805 1.00 88.31 200 LEU A CA 1
ATOM 1555 C C . LEU A 1 200 ? -5.555 18.710 10.696 1.00 88.31 200 LEU A C 1
ATOM 1557 O O . LEU A 1 200 ? -5.480 19.440 11.678 1.00 88.31 200 LEU A O 1
ATOM 1561 N N . GLY A 1 201 ? -6.020 19.129 9.516 1.00 79.44 201 GLY A N 1
ATOM 1562 C CA . GLY A 1 201 ? -6.482 20.498 9.282 1.00 79.44 201 GLY A CA 1
ATOM 1563 C C . GLY A 1 201 ? -7.839 20.815 9.915 1.00 79.44 201 GLY A C 1
ATOM 1564 O O . GLY A 1 201 ? -8.198 21.985 10.004 1.00 79.44 201 GLY A O 1
ATOM 1565 N N . GLY A 1 202 ? -8.604 19.795 10.328 1.00 77.81 202 GLY A N 1
ATOM 1566 C CA . GLY A 1 202 ? -9.974 19.961 10.829 1.00 77.81 202 GLY A CA 1
ATOM 1567 C C . GLY A 1 202 ? -10.915 20.588 9.795 1.00 77.81 202 GLY A C 1
ATOM 1568 O O . GLY A 1 202 ? -11.924 21.190 10.156 1.00 77.81 202 GLY A O 1
ATOM 1569 N N . MET A 1 203 ? -10.563 20.506 8.507 1.00 85.00 203 MET A N 1
ATOM 1570 C CA . MET A 1 203 ? -11.302 21.161 7.438 1.00 85.00 203 MET A CA 1
ATOM 1571 C C . MET A 1 203 ? -12.524 20.329 7.058 1.00 85.00 203 MET A C 1
ATOM 1573 O O . MET A 1 203 ? -12.398 19.206 6.570 1.00 85.00 203 MET A O 1
ATOM 1577 N N . ALA A 1 204 ? -13.708 20.916 7.212 1.00 82.56 204 ALA A N 1
ATOM 1578 C CA . ALA A 1 204 ? -14.941 20.363 6.669 1.00 82.56 204 ALA A CA 1
ATOM 1579 C C . ALA A 1 204 ? -15.028 20.672 5.165 1.00 82.56 204 ALA A C 1
ATOM 1581 O O . ALA A 1 204 ? -15.466 21.748 4.753 1.00 82.56 204 ALA A O 1
ATOM 1582 N N . LEU A 1 205 ? -14.590 19.729 4.329 1.00 84.94 205 LEU A N 1
ATOM 1583 C CA . LEU A 1 205 ? -14.679 19.823 2.869 1.00 84.94 205 LEU A CA 1
ATOM 1584 C C . LEU A 1 205 ? -16.017 19.251 2.376 1.00 84.94 205 LEU A C 1
ATOM 1586 O O . LEU A 1 205 ? -16.078 18.204 1.731 1.00 84.94 205 LEU A O 1
ATOM 1590 N N . GLY A 1 206 ? -17.115 19.929 2.716 1.00 86.06 206 GLY A N 1
ATOM 1591 C CA . GLY A 1 206 ? -18.465 19.450 2.411 1.00 86.06 206 GLY A CA 1
ATOM 1592 C C . GLY A 1 206 ? -18.744 18.095 3.072 1.00 86.06 206 GLY A C 1
ATOM 1593 O O . GLY A 1 206 ? -18.554 17.946 4.273 1.00 86.06 206 GLY A O 1
ATOM 1594 N N . GLY A 1 207 ? -19.193 17.109 2.286 1.00 85.81 207 GLY A N 1
ATOM 1595 C CA . GLY A 1 207 ? -19.456 15.740 2.756 1.00 85.81 207 GLY A CA 1
ATOM 1596 C C . GLY A 1 207 ? -18.237 14.806 2.764 1.00 85.81 207 GLY A C 1
ATOM 1597 O O . GLY A 1 207 ? -18.398 13.611 3.014 1.00 85.81 207 GLY A O 1
ATOM 1598 N N . LEU A 1 208 ? -17.034 15.304 2.455 1.00 90.88 208 LEU A N 1
ATOM 1599 C CA . LEU A 1 208 ? -15.834 14.471 2.383 1.00 90.88 208 LEU A CA 1
ATOM 1600 C C . LEU A 1 208 ? -15.338 14.084 3.780 1.00 90.88 208 LEU A C 1
ATOM 1602 O O . LEU A 1 208 ? -14.870 14.912 4.556 1.00 90.88 208 LEU A O 1
ATOM 1606 N N . ARG A 1 209 ? -15.393 12.782 4.055 1.00 91.56 209 ARG A N 1
ATOM 1607 C CA . ARG A 1 209 ? -14.733 12.119 5.194 1.00 91.56 209 ARG A CA 1
ATOM 1608 C C . ARG A 1 209 ? -13.283 11.733 4.868 1.00 91.56 209 ARG A C 1
ATOM 1610 O O . ARG A 1 209 ? -13.008 11.474 3.694 1.00 91.56 209 ARG A O 1
ATOM 1617 N N . PRO A 1 210 ? -12.400 11.568 5.873 1.00 94.56 210 PRO A N 1
ATOM 1618 C CA . PRO A 1 210 ? -11.003 11.164 5.683 1.00 94.56 210 PRO A CA 1
ATOM 1619 C C . PRO A 1 210 ? -10.779 9.989 4.728 1.00 94.56 210 PRO A C 1
ATOM 1621 O O . PRO A 1 210 ? -9.902 10.045 3.866 1.00 94.56 210 PRO A O 1
ATOM 1624 N N . TRP A 1 211 ? -11.599 8.941 4.827 1.00 95.00 211 TRP A N 1
ATOM 1625 C CA . TRP A 1 211 ? -11.447 7.753 3.989 1.00 95.00 211 TRP A CA 1
ATOM 1626 C C . TRP A 1 211 ? -11.672 8.029 2.495 1.00 95.00 211 TRP A C 1
ATOM 1628 O O . TRP A 1 211 ? -11.097 7.323 1.675 1.00 95.00 211 TRP A O 1
ATOM 1638 N N . HIS A 1 212 ? -12.431 9.067 2.116 1.00 95.88 212 HIS A N 1
ATOM 1639 C CA . HIS A 1 212 ? -12.591 9.436 0.704 1.00 95.88 212 HIS A CA 1
ATOM 1640 C C . HIS A 1 212 ? -11.270 9.923 0.107 1.00 95.88 212 HIS A C 1
ATOM 1642 O O . HIS A 1 212 ? -10.950 9.573 -1.024 1.00 95.88 212 HIS A O 1
ATOM 1648 N N . GLY A 1 213 ? -10.479 10.692 0.868 1.00 96.75 213 GLY A N 1
ATOM 1649 C CA . GLY A 1 213 ? -9.137 11.098 0.442 1.00 96.75 213 GLY A CA 1
ATOM 1650 C C . GLY A 1 213 ? -8.229 9.886 0.238 1.00 96.75 213 GLY A C 1
ATOM 1651 O O . GLY A 1 213 ? -7.559 9.773 -0.785 1.00 96.75 213 GLY A O 1
ATOM 1652 N N . VAL A 1 214 ? -8.292 8.921 1.159 1.00 97.12 214 VAL A N 1
ATOM 1653 C CA . VAL A 1 214 ? -7.561 7.650 1.043 1.00 97.12 214 VAL A CA 1
ATOM 1654 C C . VAL A 1 214 ? -8.025 6.832 -0.166 1.00 97.12 214 VAL A C 1
ATOM 1656 O O . VAL A 1 214 ? -7.191 6.289 -0.876 1.00 97.12 214 VAL A O 1
ATOM 1659 N N . ALA A 1 215 ? -9.328 6.771 -0.449 1.00 97.50 215 ALA A N 1
ATOM 1660 C CA . ALA A 1 215 ? -9.864 6.063 -1.612 1.00 97.50 215 ALA A CA 1
ATOM 1661 C C . ALA A 1 215 ? -9.427 6.703 -2.939 1.00 97.50 215 ALA A C 1
ATOM 1663 O O . ALA A 1 215 ? -9.066 5.989 -3.873 1.00 97.50 215 ALA A O 1
ATOM 1664 N N . ILE A 1 216 ? -9.398 8.039 -3.010 1.00 97.94 216 ILE A N 1
ATOM 1665 C CA . ILE A 1 216 ? -8.849 8.765 -4.162 1.00 97.94 216 ILE A CA 1
ATOM 1666 C C . ILE A 1 216 ? -7.363 8.435 -4.327 1.00 97.94 216 ILE A C 1
ATOM 1668 O O . ILE A 1 216 ? -6.941 8.092 -5.424 1.00 97.94 216 ILE A O 1
ATOM 1672 N N . ALA A 1 217 ? -6.573 8.469 -3.253 1.00 97.69 217 ALA A N 1
ATOM 1673 C CA . ALA A 1 217 ? -5.154 8.142 -3.343 1.00 97.69 217 ALA A CA 1
ATOM 1674 C C . ALA A 1 217 ? -4.913 6.673 -3.741 1.00 97.69 217 ALA A C 1
ATOM 1676 O O . ALA A 1 217 ? -4.087 6.409 -4.605 1.00 97.69 217 ALA A O 1
ATOM 1677 N N . ALA A 1 218 ? -5.679 5.724 -3.196 1.00 96.56 218 ALA A N 1
ATOM 1678 C CA . ALA A 1 218 ? -5.579 4.304 -3.539 1.00 96.56 218 ALA A CA 1
ATOM 1679 C C . ALA A 1 218 ? -5.932 4.008 -5.009 1.00 96.56 218 ALA A C 1
ATOM 1681 O O . ALA A 1 218 ? -5.453 3.023 -5.565 1.00 96.56 218 ALA A O 1
ATOM 1682 N N . SER A 1 219 ? -6.725 4.867 -5.664 1.00 96.81 219 SER A N 1
ATOM 1683 C CA . SER A 1 219 ? -7.009 4.731 -7.099 1.00 96.81 219 SER A CA 1
ATOM 1684 C C . SER A 1 219 ? -5.774 4.924 -7.990 1.00 96.81 219 SER A C 1
ATOM 1686 O O . SER A 1 219 ? -5.763 4.425 -9.112 1.00 96.81 219 SER A O 1
ATOM 1688 N N . ALA A 1 220 ? -4.706 5.546 -7.473 1.00 97.56 220 ALA A N 1
ATOM 1689 C CA . ALA A 1 220 ? -3.418 5.628 -8.157 1.00 97.56 220 ALA A CA 1
ATOM 1690 C C . ALA A 1 220 ? -2.844 4.236 -8.472 1.00 97.56 220 ALA A C 1
ATOM 1692 O O . ALA A 1 220 ? -2.447 3.994 -9.604 1.00 97.56 220 ALA A O 1
ATOM 1693 N N . ALA A 1 221 ? -2.928 3.285 -7.531 1.00 95.56 221 ALA A N 1
ATOM 1694 C CA . ALA A 1 221 ? -2.449 1.913 -7.734 1.00 95.56 221 ALA A CA 1
ATOM 1695 C C . ALA A 1 221 ? -3.184 1.176 -8.870 1.00 95.56 221 ALA A C 1
ATOM 1697 O O . ALA A 1 221 ? -2.629 0.279 -9.495 1.00 95.56 221 ALA A O 1
ATOM 1698 N N . TRP A 1 222 ? -4.433 1.553 -9.160 1.00 97.44 222 TRP A N 1
ATOM 1699 C CA . TRP A 1 222 ? -5.183 0.988 -10.284 1.00 97.44 222 TRP A CA 1
ATOM 1700 C C . TRP A 1 222 ? -4.744 1.571 -11.626 1.00 97.44 222 TRP A C 1
ATOM 1702 O O . TRP A 1 222 ? -4.682 0.833 -12.606 1.00 97.44 222 TRP A O 1
ATOM 1712 N N . LEU A 1 223 ? -4.453 2.877 -11.683 1.00 96.81 223 LEU A N 1
ATOM 1713 C CA . LEU A 1 223 ? -3.908 3.493 -12.896 1.00 96.81 223 LEU A CA 1
ATOM 1714 C C . LEU A 1 223 ? -2.506 2.981 -13.185 1.00 96.81 223 LEU A C 1
ATOM 1716 O O . LEU A 1 223 ? -2.225 2.619 -14.319 1.00 96.81 223 LEU A O 1
ATOM 1720 N N . ASP A 1 224 ? -1.675 2.925 -12.150 1.00 94.31 224 ASP A N 1
ATOM 1721 C CA . ASP A 1 224 ? -0.338 2.353 -12.1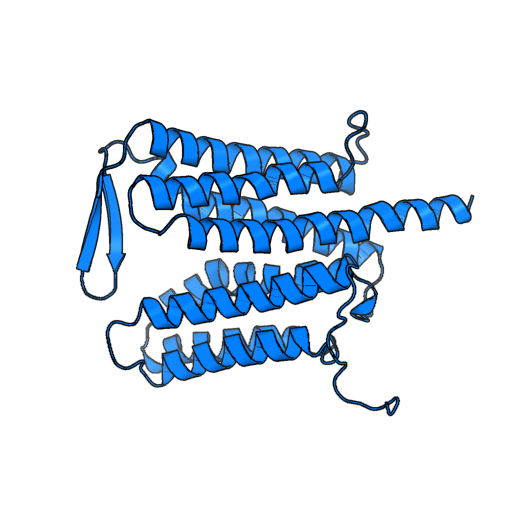89 1.00 94.31 224 ASP A CA 1
ATOM 1722 C C . ASP A 1 224 ? -0.388 0.907 -12.693 1.00 94.31 224 ASP A C 1
ATOM 1724 O O . ASP A 1 224 ? 0.163 0.596 -13.743 1.00 94.31 224 ASP A O 1
ATOM 1728 N N . GLY A 1 225 ? -1.178 0.048 -12.042 1.00 94.06 225 GLY A N 1
ATOM 1729 C CA . GLY A 1 225 ? -1.299 -1.350 -12.439 1.00 94.06 225 GLY A CA 1
ATOM 1730 C C . GLY A 1 225 ? -1.863 -1.570 -13.848 1.00 94.06 225 GLY A C 1
ATOM 1731 O O . GLY A 1 225 ? -1.446 -2.496 -14.539 1.00 94.06 225 GLY A O 1
ATOM 1732 N N . TYR A 1 226 ? -2.790 -0.723 -14.308 1.00 95.94 226 TYR A N 1
ATOM 1733 C CA . TYR A 1 226 ? -3.213 -0.750 -15.711 1.00 95.94 226 TYR A CA 1
ATOM 1734 C C . TYR A 1 226 ? -2.053 -0.379 -16.639 1.00 95.94 226 TYR A C 1
ATOM 1736 O O . TYR A 1 226 ? -1.854 -1.044 -17.649 1.00 95.94 226 TYR A O 1
ATOM 1744 N N . ASN A 1 227 ? -1.286 0.653 -16.285 1.00 95.56 227 ASN A N 1
ATOM 1745 C CA . ASN A 1 227 ? -0.186 1.164 -17.091 1.00 95.56 227 ASN A CA 1
ATOM 1746 C C . ASN A 1 227 ? 0.900 0.104 -17.312 1.00 95.56 227 ASN A C 1
ATOM 1748 O O . ASN A 1 227 ? 1.222 -0.182 -18.461 1.00 95.56 227 ASN A O 1
ATOM 1752 N N . TRP A 1 228 ? 1.370 -0.547 -16.239 1.00 91.88 228 TRP A N 1
ATOM 1753 C CA . TRP A 1 228 ? 2.342 -1.652 -16.311 1.00 91.88 228 TRP A CA 1
ATOM 1754 C C . TRP A 1 228 ? 1.875 -2.790 -17.223 1.00 91.88 228 TRP A C 1
ATOM 1756 O O . TRP A 1 228 ? 2.672 -3.400 -17.936 1.00 91.88 228 TRP A O 1
ATOM 1766 N N . SER A 1 229 ? 0.568 -3.061 -17.243 1.00 93.81 229 SER A N 1
ATOM 1767 C CA . SER A 1 229 ? 0.011 -4.071 -18.137 1.00 93.81 229 SER A CA 1
ATOM 1768 C C . SER A 1 229 ? -0.150 -3.612 -19.580 1.00 93.81 229 SER A C 1
ATOM 1770 O O . SER A 1 229 ? -0.123 -4.456 -20.476 1.00 93.81 229 SER A O 1
ATOM 1772 N N . ASP A 1 230 ? -0.359 -2.323 -19.810 1.00 94.50 230 ASP A N 1
ATOM 1773 C CA . ASP A 1 230 ? -0.643 -1.754 -21.126 1.00 94.50 230 ASP A CA 1
ATOM 1774 C C . ASP A 1 230 ? 0.598 -1.795 -22.027 1.00 94.50 230 ASP A C 1
ATOM 1776 O O . ASP A 1 230 ? 0.514 -2.295 -23.149 1.00 94.50 230 ASP A O 1
ATOM 1780 N N . PHE A 1 231 ? 1.768 -1.400 -21.507 1.00 90.94 231 PHE A N 1
ATOM 1781 C CA . PHE A 1 231 ? 3.041 -1.528 -22.235 1.00 90.94 231 PHE A CA 1
ATOM 1782 C C . PHE A 1 231 ? 3.686 -2.922 -22.119 1.00 90.94 231 PHE A C 1
ATOM 1784 O O . PHE A 1 231 ? 4.772 -3.155 -22.645 1.00 90.94 231 PHE A O 1
ATOM 1791 N N . GLY A 1 232 ? 2.989 -3.880 -21.499 1.00 86.06 232 GLY A N 1
ATOM 1792 C CA . GLY A 1 232 ? 3.309 -5.305 -21.587 1.00 86.06 232 GLY A CA 1
ATOM 1793 C C . GLY A 1 232 ? 4.333 -5.828 -20.582 1.00 86.06 232 GLY A C 1
ATOM 1794 O O . GLY A 1 232 ? 4.847 -6.925 -20.797 1.00 86.06 232 GLY A O 1
ATOM 1795 N N . MET A 1 233 ? 4.608 -5.091 -19.504 1.00 86.44 233 MET A N 1
ATOM 1796 C CA . MET A 1 233 ? 5.492 -5.562 -18.436 1.00 86.44 233 MET A CA 1
ATOM 1797 C C . MET A 1 233 ? 4.805 -6.602 -17.549 1.00 86.44 233 MET A C 1
ATOM 1799 O O . MET A 1 233 ? 5.339 -7.691 -17.359 1.00 86.44 233 MET A O 1
ATOM 1803 N N . ASP A 1 234 ? 3.585 -6.311 -17.089 1.00 86.88 234 ASP A N 1
ATOM 1804 C CA . ASP A 1 234 ? 2.845 -7.196 -16.187 1.00 86.88 234 ASP A CA 1
ATOM 1805 C C . ASP A 1 234 ? 1.534 -7.706 -16.787 1.00 86.88 234 ASP A C 1
ATOM 1807 O O . ASP A 1 234 ? 0.876 -7.034 -17.583 1.00 86.88 234 ASP A O 1
ATOM 1811 N N . PRO A 1 235 ? 1.047 -8.885 -16.379 1.00 92.12 235 PRO A N 1
ATOM 1812 C CA . PRO A 1 235 ? -0.308 -9.270 -16.717 1.00 92.12 235 PRO A CA 1
ATOM 1813 C C . PRO A 1 235 ? -1.320 -8.485 -15.864 1.00 92.12 235 PRO A C 1
ATOM 1815 O O . PRO A 1 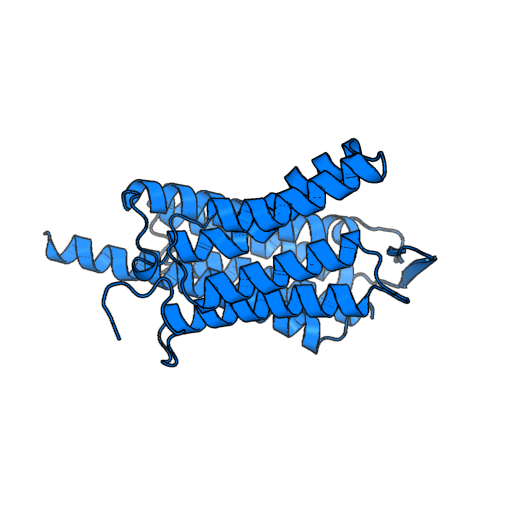235 ? -1.277 -8.536 -14.636 1.00 92.12 235 PRO A O 1
ATOM 1818 N N . LEU A 1 236 ? -2.326 -7.871 -16.503 1.00 94.25 236 LEU A N 1
ATOM 1819 C CA . LEU A 1 236 ? -3.357 -7.039 -15.852 1.00 94.25 236 LEU A CA 1
ATOM 1820 C C . LEU A 1 236 ? -3.955 -7.625 -14.565 1.00 94.25 236 LEU A C 1
ATOM 1822 O O . LEU A 1 236 ? -4.258 -6.895 -13.623 1.00 94.25 236 LEU A O 1
ATOM 1826 N N . TRP A 1 237 ? -4.177 -8.942 -14.525 1.00 94.12 237 TRP A N 1
ATOM 1827 C CA . TRP A 1 237 ? -4.777 -9.593 -13.361 1.00 94.12 237 TRP A CA 1
ATOM 1828 C C . TRP A 1 237 ? -3.881 -9.501 -12.120 1.00 94.12 237 TRP A C 1
ATOM 1830 O O . TRP A 1 237 ? -4.415 -9.362 -11.021 1.00 94.12 237 TRP A O 1
ATOM 1840 N N . LEU A 1 238 ? -2.556 -9.546 -12.281 1.00 93.25 238 LEU A N 1
ATOM 1841 C CA . LEU A 1 238 ? -1.596 -9.441 -11.183 1.00 93.25 238 LEU A CA 1
ATOM 1842 C C . LEU A 1 238 ? -1.590 -8.016 -10.630 1.00 93.25 238 LEU A C 1
ATOM 1844 O O . LEU A 1 238 ? -1.787 -7.816 -9.431 1.00 93.25 238 LEU A O 1
ATOM 1848 N N . SER A 1 239 ? -1.511 -7.022 -11.511 1.00 93.19 239 SER A N 1
ATOM 1849 C CA . SER A 1 239 ? -1.542 -5.608 -11.133 1.00 93.19 239 SER A CA 1
ATOM 1850 C C . SER A 1 239 ? -2.877 -5.223 -10.474 1.00 93.19 239 SER A C 1
ATOM 1852 O O . SER A 1 239 ? -2.916 -4.489 -9.485 1.00 93.19 239 SER A O 1
ATOM 1854 N N . CYS A 1 240 ? -3.991 -5.800 -10.939 1.00 95.06 240 CYS A N 1
ATOM 1855 C CA . CYS A 1 240 ? -5.300 -5.656 -10.296 1.00 95.06 240 CYS A CA 1
ATOM 1856 C C . CYS A 1 240 ? -5.352 -6.288 -8.894 1.00 95.06 240 CYS A C 1
ATOM 1858 O O . CYS A 1 240 ? -6.040 -5.758 -8.020 1.00 95.06 240 CYS A O 1
ATOM 1860 N N . LEU A 1 241 ? -4.653 -7.404 -8.649 1.00 96.00 241 LEU A N 1
ATOM 1861 C CA . LEU A 1 241 ? -4.571 -8.001 -7.311 1.00 96.00 241 LEU A CA 1
ATOM 1862 C C . LEU A 1 241 ? -3.788 -7.102 -6.352 1.00 96.00 241 LEU A C 1
ATOM 1864 O O . LEU A 1 241 ? -4.269 -6.872 -5.241 1.00 96.00 241 LEU A O 1
ATOM 1868 N N . TRP A 1 242 ? -2.654 -6.540 -6.778 1.00 93.50 242 TRP A N 1
ATOM 1869 C CA . TRP A 1 242 ? -1.908 -5.552 -5.990 1.00 93.50 242 TRP A CA 1
ATOM 1870 C C . TRP A 1 242 ? -2.767 -4.348 -5.627 1.00 93.50 242 TRP A C 1
ATOM 1872 O O . TRP A 1 242 ? -2.941 -4.038 -4.443 1.00 93.50 242 TRP A O 1
ATOM 1882 N N . ALA A 1 243 ? -3.375 -3.719 -6.634 1.00 95.56 243 ALA A N 1
ATOM 1883 C CA . ALA A 1 243 ? -4.233 -2.559 -6.442 1.00 95.56 243 ALA A CA 1
ATOM 1884 C C . ALA A 1 243 ? -5.408 -2.872 -5.501 1.00 95.56 243 ALA A C 1
ATOM 1886 O O . ALA A 1 243 ? -5.740 -2.065 -4.625 1.00 95.56 243 ALA A O 1
ATOM 1887 N N . LEU A 1 244 ? -6.000 -4.067 -5.610 1.00 96.94 244 LEU A N 1
ATOM 1888 C CA . LEU A 1 244 ? -7.060 -4.527 -4.717 1.00 96.94 244 LEU A CA 1
ATOM 1889 C C . LEU A 1 244 ? -6.572 -4.683 -3.272 1.00 96.94 244 LEU A C 1
ATOM 1891 O O . LEU A 1 244 ? -7.232 -4.164 -2.370 1.00 96.94 244 LEU A O 1
ATOM 1895 N N . MET A 1 245 ? -5.439 -5.355 -3.034 1.00 95.75 245 MET A N 1
ATOM 1896 C CA . MET A 1 245 ? -4.900 -5.533 -1.677 1.00 95.75 245 MET A CA 1
ATOM 1897 C C . MET A 1 245 ? -4.591 -4.178 -1.030 1.00 95.75 245 MET A C 1
ATOM 1899 O O . MET A 1 245 ? -5.026 -3.925 0.095 1.00 95.75 245 MET A O 1
ATOM 1903 N N . ILE A 1 246 ? -3.935 -3.272 -1.765 1.00 94.25 246 ILE A N 1
ATOM 1904 C CA . ILE A 1 246 ? -3.639 -1.902 -1.313 1.00 94.25 246 ILE A CA 1
ATOM 1905 C C . ILE A 1 246 ? -4.935 -1.161 -0.978 1.00 94.25 246 ILE A C 1
ATOM 1907 O O . ILE A 1 246 ? -5.065 -0.597 0.110 1.00 94.25 246 ILE A O 1
ATOM 1911 N N . THR A 1 247 ? -5.925 -1.204 -1.872 1.00 96.00 247 THR A N 1
ATOM 1912 C CA . THR A 1 247 ? -7.212 -0.520 -1.680 1.00 96.00 247 THR A CA 1
ATOM 1913 C C . THR A 1 247 ? -7.926 -1.023 -0.433 1.00 96.00 247 THR A C 1
ATOM 1915 O O . THR A 1 247 ? -8.334 -0.219 0.406 1.00 96.00 247 THR A O 1
ATOM 1918 N N . VAL A 1 248 ? -8.058 -2.342 -0.273 1.00 96.31 248 VAL A N 1
ATOM 1919 C CA . VAL A 1 248 ? -8.725 -2.944 0.889 1.00 96.31 248 VAL A CA 1
ATOM 1920 C C . VAL A 1 248 ? -8.004 -2.545 2.171 1.00 96.31 248 VAL A C 1
ATOM 1922 O O . VAL A 1 248 ? -8.644 -2.066 3.107 1.00 96.31 248 VAL A O 1
ATOM 1925 N N . MET A 1 249 ? -6.678 -2.671 2.203 1.00 94.81 249 MET A N 1
ATOM 1926 C CA . MET A 1 249 ? -5.878 -2.336 3.376 1.00 94.81 249 MET A CA 1
ATOM 1927 C C . MET A 1 249 ? -5.999 -0.866 3.761 1.00 94.81 249 MET A C 1
ATOM 1929 O O . MET A 1 249 ? -6.254 -0.565 4.922 1.00 94.81 249 MET A O 1
ATOM 1933 N N . TYR A 1 250 ? -5.849 0.062 2.822 1.00 95.19 250 TYR A N 1
ATOM 1934 C CA . TYR A 1 250 ? -5.847 1.489 3.135 1.00 95.19 250 TYR A CA 1
ATOM 1935 C C . TYR A 1 250 ? -7.242 2.023 3.423 1.00 95.19 250 TYR A C 1
ATOM 1937 O O . TYR A 1 250 ? -7.465 2.669 4.450 1.00 95.19 250 TYR A O 1
ATOM 1945 N N . VAL A 1 251 ? -8.190 1.751 2.528 1.00 96.88 251 VAL A N 1
ATOM 1946 C CA . VAL A 1 251 ? -9.526 2.342 2.603 1.00 96.88 251 VAL A CA 1
ATOM 1947 C C . VAL A 1 251 ? -10.277 1.792 3.804 1.00 96.88 251 VAL A C 1
ATOM 1949 O O . VAL A 1 251 ? -10.818 2.580 4.574 1.00 96.88 251 VAL A O 1
ATOM 1952 N N . LEU A 1 252 ? -10.271 0.474 4.036 1.00 96.06 252 LEU A N 1
ATOM 1953 C CA . LEU A 1 252 ? -11.001 -0.085 5.177 1.00 96.06 252 LEU A CA 1
ATOM 1954 C C . LEU A 1 252 ? -10.356 0.281 6.516 1.00 96.06 252 LEU A C 1
ATOM 1956 O O . LEU A 1 252 ? -11.092 0.520 7.470 1.00 96.06 252 LEU A O 1
ATOM 1960 N N . THR A 1 253 ? -9.025 0.398 6.584 1.00 95.25 253 THR A N 1
ATOM 1961 C CA . THR A 1 253 ? -8.339 0.912 7.784 1.00 95.25 253 THR A CA 1
ATOM 1962 C C . THR A 1 253 ? -8.754 2.354 8.075 1.00 95.25 253 THR A C 1
ATOM 1964 O O . THR A 1 253 ? -9.055 2.691 9.221 1.00 95.25 253 THR A O 1
ATOM 1967 N N . ALA A 1 254 ? -8.834 3.211 7.051 1.00 95.31 254 ALA A N 1
ATOM 1968 C CA . ALA A 1 254 ? -9.310 4.581 7.219 1.00 95.31 254 ALA A CA 1
ATOM 1969 C C . ALA A 1 254 ? -10.793 4.633 7.622 1.00 95.31 254 ALA A C 1
ATOM 1971 O O . ALA A 1 254 ? -11.150 5.367 8.544 1.00 95.31 254 ALA A O 1
ATOM 1972 N N . CYS A 1 255 ? -11.655 3.845 6.974 1.00 94.44 255 CYS A N 1
ATOM 1973 C CA . CYS A 1 255 ? -13.067 3.751 7.340 1.00 94.44 255 CYS A CA 1
ATOM 1974 C C . CYS A 1 255 ? -13.229 3.311 8.795 1.00 94.44 255 CYS A C 1
ATOM 1976 O O . CYS A 1 255 ? -14.009 3.902 9.534 1.00 94.44 255 CYS A O 1
ATOM 1978 N N . GLU A 1 256 ? -12.485 2.295 9.226 1.00 93.69 256 GLU A N 1
ATOM 1979 C CA . GLU A 1 256 ? -12.545 1.816 10.600 1.00 93.69 256 GLU A CA 1
ATOM 1980 C C . GLU A 1 256 ? -12.125 2.895 11.596 1.00 93.69 256 GLU A C 1
ATOM 1982 O O . GLU A 1 256 ? -12.884 3.236 12.503 1.00 93.69 256 GLU A O 1
ATOM 1987 N N . PHE A 1 257 ? -10.933 3.458 11.410 1.00 93.31 257 PHE A N 1
ATOM 1988 C CA . PHE A 1 257 ? -10.340 4.337 12.406 1.00 93.31 257 PHE A CA 1
ATOM 1989 C C . PHE A 1 257 ? -11.094 5.666 12.544 1.00 93.31 257 PHE A C 1
ATOM 1991 O O . PHE A 1 257 ? -11.270 6.163 13.664 1.00 93.31 257 PHE A O 1
ATOM 1998 N N . PHE A 1 258 ? -11.525 6.244 11.416 1.00 91.00 258 PHE A N 1
ATOM 1999 C CA . PHE A 1 258 ? -12.121 7.580 11.374 1.00 91.00 258 PHE A CA 1
ATOM 2000 C C . PHE A 1 258 ? -13.648 7.578 11.484 1.00 91.00 258 PHE A C 1
ATOM 2002 O O . PHE A 1 258 ? -14.177 8.535 12.035 1.00 91.00 258 PHE A O 1
ATOM 2009 N N . GLU A 1 259 ? -14.366 6.534 11.049 1.00 84.06 259 GLU A N 1
ATOM 2010 C CA . GLU A 1 259 ? -15.834 6.516 11.200 1.00 84.06 259 GLU A CA 1
ATOM 2011 C C . GLU A 1 259 ? -16.269 6.055 12.592 1.00 84.06 259 GLU A C 1
ATOM 2013 O O . GLU A 1 259 ? -17.056 6.743 13.235 1.00 84.06 259 GLU A O 1
ATOM 2018 N N . LYS A 1 260 ? -15.697 4.964 13.127 1.00 72.12 260 LYS A N 1
ATOM 2019 C CA . LYS A 1 260 ? -16.002 4.539 14.510 1.00 72.12 260 LYS A CA 1
ATOM 2020 C C . LYS A 1 260 ? -15.510 5.544 15.556 1.00 72.12 260 LYS A C 1
ATOM 2022 O O . LYS A 1 260 ? -15.854 5.457 16.732 1.00 72.12 260 LYS A O 1
ATOM 2027 N N . GLY A 1 261 ? -14.629 6.468 15.171 1.00 56.78 261 GLY A N 1
ATOM 2028 C CA . GLY A 1 261 ? -14.068 7.454 16.087 1.00 56.78 261 GLY A CA 1
ATOM 2029 C C . GLY A 1 261 ? -14.930 8.637 16.416 1.00 56.78 261 GLY A C 1
ATOM 2030 O O . GLY A 1 261 ? -14.875 9.095 17.554 1.00 56.78 261 GLY A O 1
ATOM 2031 N N . GLU A 1 262 ? -15.740 9.072 15.465 1.00 51.38 262 GLU A N 1
ATOM 2032 C CA . GLU A 1 262 ? -16.678 10.167 15.675 1.00 51.38 262 GLU A CA 1
ATOM 2033 C C . GLU A 1 262 ? -17.876 9.716 16.528 1.0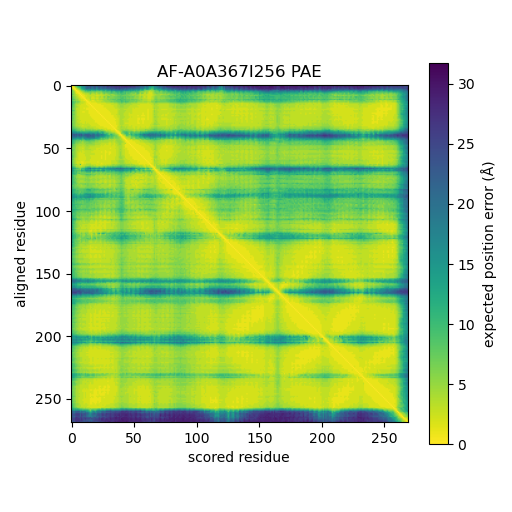0 51.38 262 GLU A C 1
ATOM 2035 O O . GLU A 1 262 ? -18.358 10.483 17.362 1.00 51.38 262 GLU A O 1
ATOM 2040 N N . GLU A 1 263 ? -18.295 8.449 16.410 1.00 44.97 263 GLU A N 1
ATOM 2041 C CA . GLU A 1 263 ? -19.393 7.873 17.205 1.00 44.97 263 GLU A CA 1
ATOM 2042 C C . GLU A 1 263 ? -19.081 7.863 18.713 1.00 44.97 263 GLU A C 1
ATOM 2044 O O . GLU A 1 263 ? -19.916 8.269 19.516 1.00 44.97 263 GLU A O 1
ATOM 2049 N N . ALA A 1 264 ? -17.850 7.520 19.106 1.00 40.09 264 ALA A N 1
ATOM 2050 C CA . ALA A 1 264 ? -17.440 7.508 20.515 1.00 40.09 264 ALA A CA 1
ATOM 2051 C C . ALA A 1 264 ? -17.336 8.911 21.149 1.00 40.09 264 ALA A C 1
ATOM 2053 O O . ALA A 1 264 ? -17.438 9.044 22.365 1.00 40.09 264 ALA A O 1
ATOM 2054 N N . THR A 1 265 ? -17.114 9.959 20.348 1.00 41.59 265 THR A N 1
ATOM 2055 C CA . THR A 1 265 ? -17.099 11.350 20.834 1.00 41.59 265 THR A CA 1
ATOM 2056 C C . THR A 1 265 ? -18.501 11.940 20.974 1.00 41.59 265 THR A C 1
ATOM 2058 O O . THR A 1 265 ? -18.727 12.717 21.897 1.00 41.59 265 THR A O 1
ATOM 2061 N N . MET A 1 266 ? -19.458 11.532 20.132 1.00 37.06 266 MET A N 1
ATOM 2062 C CA . MET A 1 266 ? -20.849 11.999 20.227 1.00 37.06 266 MET A CA 1
ATOM 2063 C C . MET A 1 266 ? -21.647 11.348 21.368 1.00 37.06 266 MET A C 1
ATOM 2065 O O . MET A 1 266 ? -22.648 11.910 21.789 1.00 37.06 266 MET A O 1
ATOM 2069 N N . GLU A 1 267 ? -21.217 10.201 21.902 1.00 35.69 267 GLU A N 1
ATOM 2070 C CA . GLU A 1 267 ? -21.807 9.616 23.123 1.00 35.69 267 GLU A CA 1
ATOM 2071 C C . GLU A 1 267 ? -21.307 10.277 24.424 1.00 35.69 267 GLU A C 1
ATOM 2073 O O . GLU A 1 267 ? -21.775 9.940 25.513 1.00 35.69 267 GLU A O 1
ATOM 2078 N N . SER A 1 268 ? -20.352 11.210 24.327 1.00 36.78 268 SER A N 1
ATOM 2079 C CA . SER A 1 268 ? -19.762 11.925 25.469 1.00 36.78 268 SER A CA 1
ATOM 2080 C C . SER A 1 268 ? -20.157 13.407 25.579 1.00 36.78 268 SER A C 1
ATOM 2082 O O . SER A 1 268 ? -19.662 14.090 26.478 1.00 36.78 268 SER A O 1
ATOM 2084 N N . GLU A 1 269 ? -21.054 13.880 24.707 1.00 37.56 269 GLU A N 1
ATOM 2085 C CA . GLU A 1 269 ? -21.718 15.198 24.767 1.00 37.56 269 GLU A CA 1
ATOM 2086 C C . GLU A 1 269 ? -23.204 15.057 25.133 1.00 37.56 269 GLU A C 1
ATOM 2088 O O . GLU A 1 269 ? -23.719 15.962 25.833 1.00 37.56 269 GLU A O 1
#